Protein AF-A0A7S0WD95-F1 (afdb_monomer_lite)

Radius of gyration: 22.59 Å; chains: 1; bounding box: 47×61×64 Å

pLDDT: mean 83.38, std 10.51, range [44.59, 95.88]

Secondary structure (DSSP, 8-state):
-----------EEEPHHHHHHH-TT----HHHHHHHHT-SS----SEEE-TT-----HHHHHHHHHHHHHHHHHTSSTT----------S-SGGGTTT-S------GGGGGGTS-GGGS-----B---EEE-PPTTS--S-EESSSEEEE-SSS-EEEE---BTT--HHHHHT-SS--TTSHHHHHHHHHHHHHHHHHH-

Foldseek 3Di:
DDDPPPPPLPWDQAALVVLCVQQVLDDDDPVLVVQLVPPPPDSRSRDTDRPPDDDEPVVVVVVVVLVVVQVVQVVDDPPGGDDDDDDDDQEPVVCVVPDVDDDDPPAPCCVSHDPCVVPVDADKDWDKDKDFADFPLDDDWDDDPWIWADHPGTIIITDIDTHRPDDPVNVVVDDPDDCPDPVNVVRCVVRVVVVVSRRD

Sequence (200 aa):
DDDDDDDDDGATCLTTAETLALCPGLVFTEDVLEAEARADDVGCAGALYMPRGVVVDAPRYLSALWDACSIVASRGVAGTRAMFRTATIDDVEALYDEFDDVCLCCGAAVHALVNADDVPVQLQGGHVLVMKPDDGALTTGILGTTYVAPLGTSRAMVGPTKEYDATVEDARRAGVADRASTRGARAESALRDLALRAYA

Organism: NCBI:txid1486918

InterPro domains:
  IPR006076 FAD dependent oxidoreductase [PF01266] (32-177)
  IPR036188 FAD/NAD(P)-binding domain superfamily [G3DSA:3.50.50.60] (53-120)

Structure (mmCIF, N/CA/C/O backbone):
data_AF-A0A7S0WD95-F1
#
_entry.id   AF-A0A7S0WD95-F1
#
loop_
_atom_site.group_PDB
_atom_site.id
_atom_site.type_symbol
_atom_site.label_atom_id
_atom_site.label_alt_id
_atom_site.label_comp_id
_atom_site.label_asym_id
_atom_site.label_entity_id
_atom_site.label_seq_id
_atom_site.pdbx_PDB_ins_code
_atom_site.Cartn_x
_atom_site.Cartn_y
_atom_site.Cartn_z
_atom_site.occupancy
_atom_site.B_iso_or_equiv
_atom_site.auth_seq_id
_atom_site.auth_comp_id
_atom_site.auth_asym_id
_atom_site.auth_atom_id
_atom_site.pdbx_PDB_model_num
ATOM 1 N N . ASP A 1 1 ? -6.679 39.465 -20.557 1.00 44.59 1 ASP A N 1
ATOM 2 C CA . ASP A 1 1 ? -5.315 38.932 -20.633 1.00 44.59 1 ASP A CA 1
ATOM 3 C C . ASP A 1 1 ? -5.299 37.728 -19.738 1.00 44.59 1 ASP A C 1
ATOM 5 O O . ASP A 1 1 ? -5.611 37.861 -18.563 1.00 44.59 1 ASP A O 1
ATOM 9 N N . ASP A 1 2 ? -5.194 36.587 -20.400 1.00 46.12 2 ASP A N 1
ATOM 10 C CA . ASP A 1 2 ? -5.786 35.310 -20.030 1.00 46.12 2 ASP A CA 1
ATOM 11 C C . ASP A 1 2 ? -5.011 34.600 -18.913 1.00 46.12 2 ASP A C 1
ATOM 13 O O . ASP A 1 2 ? -3.800 34.404 -19.011 1.00 46.12 2 ASP A O 1
ATOM 17 N N . ASP A 1 3 ? -5.741 34.233 -17.857 1.00 49.88 3 ASP A N 1
ATOM 18 C CA . ASP A 1 3 ? -5.312 33.304 -16.810 1.00 49.88 3 ASP A CA 1
ATOM 19 C C . ASP A 1 3 ? -5.522 31.872 -17.336 1.00 49.88 3 ASP A C 1
ATOM 21 O O . ASP A 1 3 ? -6.521 31.223 -17.021 1.00 49.88 3 ASP A O 1
ATOM 25 N N . ASP A 1 4 ? -4.603 31.398 -18.178 1.00 49.88 4 ASP A N 1
ATOM 26 C CA . ASP A 1 4 ? -4.457 29.970 -18.482 1.00 49.88 4 ASP A CA 1
ATOM 27 C C . ASP A 1 4 ? -3.531 29.353 -17.418 1.00 49.88 4 ASP A C 1
ATOM 29 O O . ASP A 1 4 ? -2.349 29.088 -17.653 1.00 49.88 4 ASP A O 1
ATOM 33 N N . ASP A 1 5 ? -4.067 29.168 -16.208 1.00 49.97 5 ASP A N 1
ATOM 34 C CA . ASP A 1 5 ? -3.528 28.208 -15.239 1.00 49.97 5 ASP A CA 1
ATOM 35 C C . ASP A 1 5 ? -3.828 26.797 -15.778 1.00 49.97 5 ASP A C 1
ATOM 37 O O . ASP A 1 5 ? -4.760 26.115 -15.344 1.00 49.97 5 ASP A O 1
ATOM 41 N N . ASP A 1 6 ? -3.054 26.371 -16.778 1.00 51.94 6 ASP A N 1
ATOM 42 C CA . ASP A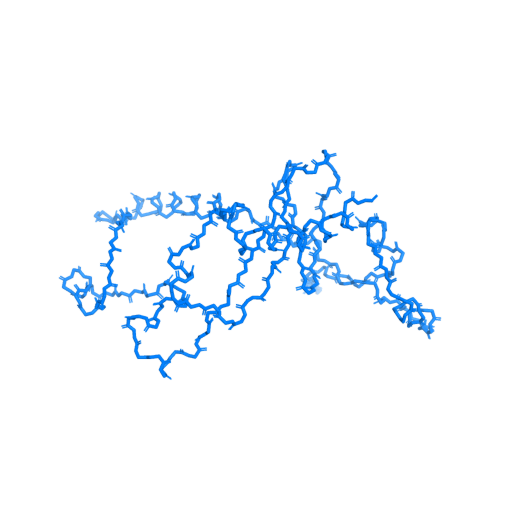 1 6 ? -2.937 24.963 -17.145 1.00 51.94 6 ASP A CA 1
ATOM 43 C C . ASP A 1 6 ? -2.264 24.246 -15.962 1.00 51.94 6 ASP A C 1
ATOM 45 O O . ASP A 1 6 ? -1.040 24.096 -15.899 1.00 51.94 6 ASP A O 1
ATOM 49 N N . ASP A 1 7 ? -3.081 23.821 -14.994 1.00 51.59 7 ASP A N 1
ATOM 50 C CA . ASP A 1 7 ? -2.769 22.782 -14.009 1.00 51.59 7 ASP A CA 1
ATOM 51 C C . ASP A 1 7 ? -2.538 21.453 -14.759 1.00 51.59 7 ASP A C 1
ATOM 53 O O . ASP A 1 7 ? -3.302 20.492 -14.663 1.00 51.59 7 ASP A O 1
ATOM 57 N N . ASP A 1 8 ? -1.485 21.402 -15.576 1.00 57.28 8 ASP A N 1
ATOM 58 C CA . ASP A 1 8 ? -0.980 20.164 -16.133 1.00 57.28 8 ASP A CA 1
ATOM 59 C C . ASP A 1 8 ? -0.390 19.388 -14.953 1.00 57.28 8 ASP A C 1
ATOM 61 O O . ASP A 1 8 ? 0.675 19.719 -14.417 1.00 57.28 8 ASP A O 1
ATOM 65 N N . ASP A 1 9 ? -1.101 18.347 -14.513 1.00 58.06 9 ASP A N 1
ATOM 66 C CA . ASP A 1 9 ? -0.672 17.406 -13.470 1.00 58.06 9 ASP A CA 1
ATOM 67 C C . ASP A 1 9 ? 0.715 16.779 -13.771 1.00 58.06 9 ASP A C 1
ATOM 69 O O . ASP A 1 9 ? 1.290 16.059 -12.943 1.00 58.06 9 ASP A O 1
ATOM 73 N N . GLY A 1 1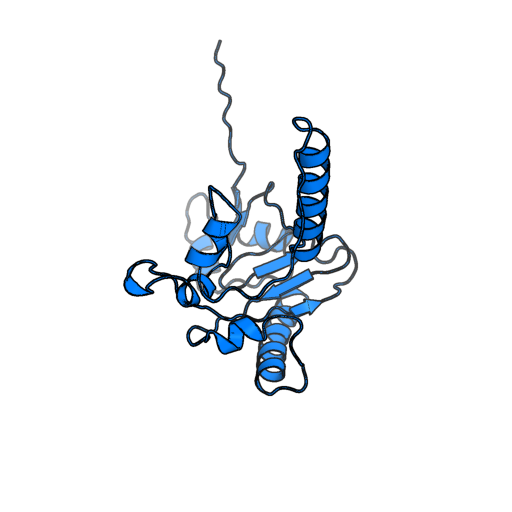0 ? 1.284 17.074 -14.947 1.00 72.38 10 GLY A N 1
ATOM 74 C CA . GLY A 1 10 ? 2.686 16.891 -15.300 1.00 72.38 10 GLY A CA 1
ATOM 75 C C . GLY A 1 10 ? 3.004 15.450 -15.653 1.00 72.38 10 GLY A C 1
ATOM 76 O O . GLY A 1 10 ? 4.175 15.078 -15.734 1.00 72.38 10 GLY A O 1
ATOM 77 N N . ALA A 1 11 ? 1.974 14.617 -15.816 1.00 86.75 11 ALA A N 1
ATOM 78 C CA . ALA A 1 11 ? 2.141 13.243 -16.233 1.00 86.75 11 ALA A CA 1
ATOM 79 C C . ALA A 1 11 ? 2.575 13.208 -17.701 1.00 86.75 11 ALA A C 1
ATOM 81 O O . ALA A 1 11 ? 1.952 13.819 -18.563 1.00 86.75 11 ALA A O 1
ATOM 82 N N . THR A 1 12 ? 3.652 12.490 -18.003 1.00 89.38 12 THR A N 1
ATOM 83 C CA . THR A 1 12 ? 4.214 12.447 -19.359 1.00 89.38 12 THR A CA 1
ATOM 84 C C . THR A 1 12 ? 4.383 11.009 -19.805 1.00 89.38 12 THR A C 1
ATOM 86 O O . THR A 1 12 ? 4.914 10.179 -19.066 1.00 89.38 12 THR A O 1
ATOM 89 N N . CYS A 1 13 ? 3.931 10.699 -21.017 1.00 90.31 13 CYS A N 1
ATOM 90 C CA . CYS A 1 13 ? 4.207 9.406 -21.623 1.00 90.31 13 CYS A CA 1
ATOM 91 C C . CYS A 1 13 ? 5.671 9.368 -22.076 1.00 90.31 13 CYS A C 1
ATOM 93 O O . CYS A 1 13 ? 6.114 10.238 -22.822 1.00 90.31 13 CYS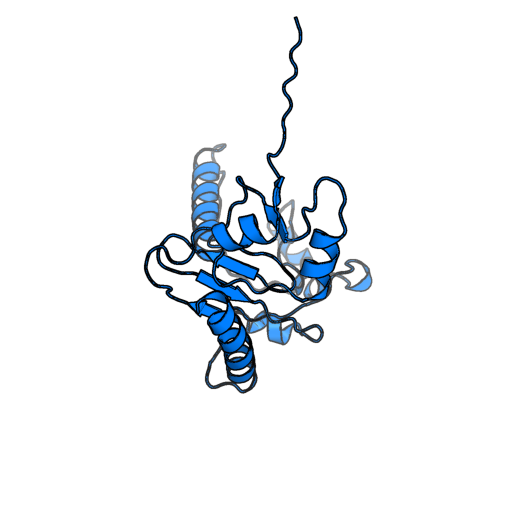 A O 1
ATOM 95 N N . LEU A 1 14 ? 6.405 8.354 -21.637 1.00 89.81 14 LEU A N 1
ATOM 96 C CA . LEU A 1 14 ? 7.804 8.139 -21.972 1.00 89.81 14 LEU A CA 1
ATOM 97 C C . LEU A 1 14 ? 7.940 7.066 -23.044 1.00 89.81 14 LEU A C 1
ATOM 99 O O . LEU A 1 14 ? 7.233 6.051 -23.033 1.00 89.81 14 LEU A O 1
ATOM 103 N N . THR A 1 15 ? 8.917 7.260 -23.918 1.00 91.00 15 THR A N 1
ATOM 104 C CA . THR A 1 15 ? 9.432 6.197 -24.782 1.00 91.00 15 THR A CA 1
ATOM 105 C C . THR A 1 15 ? 10.089 5.087 -23.952 1.00 91.00 15 THR A C 1
ATOM 107 O O . THR A 1 15 ? 10.430 5.272 -22.771 1.00 91.00 15 THR A O 1
ATOM 110 N N . THR A 1 16 ? 10.326 3.917 -24.548 1.00 89.88 16 THR A N 1
ATOM 111 C CA . THR A 1 16 ? 11.097 2.853 -23.880 1.00 89.88 16 THR A CA 1
ATOM 112 C C . THR A 1 16 ? 12.515 3.318 -23.527 1.00 89.88 16 THR A C 1
ATOM 114 O O . THR A 1 16 ? 13.003 3.022 -22.435 1.00 89.88 16 THR A O 1
ATOM 117 N N . ALA A 1 17 ? 13.150 4.124 -24.385 1.00 89.44 17 ALA A N 1
ATOM 118 C CA . ALA A 1 17 ? 14.488 4.672 -24.159 1.00 89.44 17 ALA A CA 1
ATOM 119 C C . ALA A 1 17 ? 14.545 5.640 -22.964 1.00 89.44 17 ALA A C 1
ATOM 121 O O . ALA A 1 17 ? 15.428 5.525 -22.113 1.00 89.44 17 ALA A O 1
ATOM 122 N N . GLU A 1 18 ? 13.591 6.566 -22.862 1.00 91.31 18 GLU A N 1
ATOM 123 C CA . GLU A 1 18 ? 13.498 7.495 -21.727 1.00 91.31 18 GLU A CA 1
ATOM 124 C C . GLU A 1 18 ? 13.178 6.762 -20.424 1.00 91.31 18 GLU A C 1
ATOM 126 O O . GLU A 1 18 ? 13.740 7.072 -19.372 1.00 91.31 18 GLU A O 1
ATOM 131 N N . THR A 1 19 ? 12.328 5.736 -20.496 1.00 89.44 19 THR A N 1
ATOM 132 C CA . THR A 1 19 ? 12.004 4.908 -19.333 1.00 89.44 19 THR A CA 1
ATOM 133 C C . THR A 1 19 ? 13.239 4.166 -18.814 1.00 89.44 19 THR A C 1
ATOM 135 O O . THR A 1 19 ? 13.474 4.150 -17.607 1.00 89.44 19 THR A O 1
ATOM 138 N N . LEU A 1 20 ? 14.068 3.606 -19.702 1.00 87.56 20 LEU A N 1
ATOM 139 C CA . LEU A 1 20 ? 15.334 2.963 -19.325 1.00 87.56 20 LEU A CA 1
ATOM 140 C C . LEU A 1 20 ? 16.352 3.956 -18.757 1.00 87.56 20 LEU A C 1
ATOM 142 O O . LEU A 1 20 ? 17.119 3.599 -17.868 1.00 87.56 20 LEU A O 1
ATOM 146 N N . ALA A 1 21 ? 16.358 5.205 -19.226 1.00 87.44 21 ALA A N 1
ATOM 147 C CA . ALA A 1 21 ? 17.226 6.235 -18.660 1.00 87.44 21 ALA A CA 1
ATOM 148 C C . ALA A 1 21 ? 16.863 6.559 -17.198 1.00 87.44 21 ALA A C 1
ATOM 150 O O . ALA A 1 21 ? 17.755 6.815 -16.390 1.00 87.44 21 ALA A O 1
ATOM 151 N N . LEU A 1 22 ? 15.571 6.520 -16.849 1.00 84.19 22 LEU A N 1
ATOM 152 C CA . LEU A 1 22 ? 15.096 6.712 -15.473 1.00 84.19 22 LEU A CA 1
ATOM 153 C C . LEU A 1 22 ? 15.226 5.449 -14.613 1.00 84.19 22 LEU A C 1
ATOM 155 O O . LEU A 1 22 ? 15.511 5.546 -13.419 1.00 84.19 22 LEU A O 1
ATOM 159 N N . CYS A 1 23 ? 15.008 4.280 -15.212 1.00 82.06 23 CYS A N 1
ATOM 160 C CA . CYS A 1 23 ? 14.955 2.987 -14.535 1.00 82.06 23 CYS A CA 1
ATOM 161 C C . CYS A 1 23 ? 15.756 1.931 -15.330 1.00 82.06 23 CYS A C 1
ATOM 163 O O . CYS A 1 23 ? 15.155 1.105 -16.022 1.00 82.06 23 CYS A O 1
ATOM 165 N N . PRO A 1 24 ? 17.101 1.914 -15.221 1.00 76.62 24 PRO A N 1
ATOM 166 C CA . PRO A 1 24 ? 17.965 1.096 -16.084 1.00 76.62 24 PRO A CA 1
ATOM 167 C C . PRO A 1 24 ? 17.761 -0.421 -15.991 1.00 76.62 24 PRO A C 1
ATOM 169 O O . PRO A 1 24 ? 18.070 -1.129 -16.944 1.00 76.62 24 PRO A O 1
ATOM 172 N N . GLY A 1 25 ? 17.234 -0.922 -14.868 1.00 73.94 25 GLY A N 1
ATOM 173 C CA . GLY A 1 25 ? 16.963 -2.351 -14.654 1.00 73.94 25 GLY A CA 1
ATOM 174 C C . GLY A 1 25 ? 15.662 -2.863 -15.289 1.00 73.94 25 GLY A C 1
ATOM 175 O O . GLY A 1 25 ? 15.328 -4.039 -15.153 1.00 73.94 25 GLY A O 1
ATOM 176 N N . LEU A 1 26 ? 14.877 -2.004 -15.953 1.00 80.12 26 LEU A N 1
ATOM 177 C CA . LEU A 1 26 ? 13.649 -2.437 -16.621 1.00 80.12 26 LEU A CA 1
ATOM 178 C C . LEU A 1 26 ? 13.943 -3.188 -17.923 1.00 80.12 26 LEU A C 1
ATOM 180 O O . LEU A 1 26 ? 14.887 -2.893 -18.647 1.00 80.12 26 LEU A O 1
ATOM 184 N N . VAL A 1 27 ? 13.085 -4.158 -18.239 1.00 83.38 27 VAL A N 1
ATOM 185 C CA . VAL A 1 27 ? 13.146 -4.919 -19.490 1.00 83.38 27 VAL A CA 1
ATOM 186 C C . VAL A 1 27 ? 11.781 -4.859 -20.156 1.00 83.38 27 VAL A C 1
ATOM 188 O O . VAL A 1 27 ? 10.778 -5.254 -19.560 1.00 83.38 27 VAL A O 1
ATOM 191 N N . PHE A 1 28 ? 11.761 -4.380 -21.396 1.00 85.75 28 PHE A N 1
ATOM 192 C CA . PHE A 1 28 ? 10.568 -4.351 -22.233 1.00 85.75 28 PHE A CA 1
ATOM 193 C C . PHE A 1 28 ? 10.430 -5.642 -23.033 1.00 85.75 28 PHE A C 1
ATOM 195 O O . PHE A 1 28 ? 11.420 -6.244 -23.451 1.00 85.75 28 PHE A O 1
ATOM 202 N N . THR A 1 29 ? 9.191 -6.073 -23.235 1.00 87.69 29 THR A N 1
ATOM 203 C CA . THR A 1 29 ? 8.871 -7.208 -24.097 1.00 87.69 29 THR A CA 1
ATOM 204 C C . THR A 1 29 ? 8.956 -6.804 -25.572 1.00 87.69 29 THR A C 1
ATOM 206 O O . THR A 1 29 ? 8.824 -5.627 -25.916 1.00 87.69 29 THR A O 1
ATOM 209 N N . GLU A 1 30 ? 9.203 -7.773 -26.459 1.00 88.31 30 GLU A N 1
ATOM 210 C CA . GLU A 1 30 ? 9.396 -7.512 -27.896 1.00 88.31 30 GLU A CA 1
ATOM 211 C C . GLU A 1 30 ? 8.186 -6.820 -28.537 1.00 88.31 30 GLU A C 1
ATOM 213 O O . GLU A 1 30 ? 8.355 -5.938 -29.371 1.00 88.31 30 GLU A O 1
ATOM 218 N N . ASP A 1 31 ? 6.969 -7.146 -28.103 1.00 85.81 31 ASP A N 1
ATOM 219 C CA . ASP A 1 31 ? 5.735 -6.527 -28.586 1.00 85.81 31 ASP A CA 1
ATOM 220 C C . ASP A 1 31 ? 5.640 -5.032 -28.245 1.00 85.81 31 ASP A C 1
ATOM 222 O O . ASP A 1 31 ? 5.160 -4.259 -29.074 1.00 85.81 31 ASP A O 1
ATOM 226 N N . VAL A 1 32 ? 6.146 -4.603 -27.082 1.00 86.12 32 VAL A N 1
ATOM 227 C CA . VAL A 1 32 ? 6.214 -3.177 -26.710 1.00 86.12 32 VAL A CA 1
ATOM 228 C C . VAL A 1 32 ? 7.211 -2.441 -27.604 1.00 86.12 32 VAL A C 1
ATOM 230 O O . VAL A 1 32 ? 6.902 -1.368 -28.121 1.00 86.12 32 VAL A O 1
ATOM 233 N N . LEU A 1 33 ? 8.380 -3.043 -27.840 1.00 87.56 33 LEU A N 1
ATOM 234 C CA . LEU A 1 33 ? 9.415 -2.476 -28.711 1.00 87.56 33 LEU A CA 1
ATOM 235 C C . LEU A 1 33 ? 8.934 -2.373 -30.168 1.00 87.56 33 LEU A C 1
ATOM 237 O O . LEU A 1 33 ? 9.149 -1.358 -30.830 1.00 87.56 33 LEU A O 1
ATOM 241 N N . GLU A 1 34 ? 8.245 -3.400 -30.670 1.00 86.25 34 GLU A N 1
ATOM 242 C CA . GLU A 1 34 ? 7.645 -3.391 -32.006 1.00 86.25 34 GLU A CA 1
ATOM 243 C C . GLU A 1 34 ? 6.507 -2.374 -32.133 1.00 86.25 34 GLU A C 1
ATOM 245 O O . GLU A 1 34 ? 6.360 -1.752 -33.186 1.00 86.25 34 GLU A O 1
ATOM 250 N N . ALA A 1 35 ? 5.679 -2.221 -31.095 1.00 82.81 35 ALA A N 1
ATOM 251 C CA . ALA A 1 35 ? 4.597 -1.243 -31.083 1.00 82.81 35 ALA A CA 1
ATOM 252 C C . ALA A 1 35 ? 5.141 0.189 -31.153 1.00 82.81 35 ALA A C 1
ATOM 254 O O . ALA A 1 35 ? 4.639 0.988 -31.942 1.00 82.81 35 ALA A O 1
ATOM 255 N N . GLU A 1 36 ? 6.197 0.489 -30.394 1.00 85.38 36 GLU A N 1
ATOM 256 C CA . GLU A 1 36 ? 6.859 1.795 -30.425 1.00 85.38 36 GLU A CA 1
ATOM 257 C C . GLU A 1 36 ? 7.483 2.088 -31.797 1.00 85.38 36 GLU A C 1
ATOM 259 O O . GLU A 1 36 ? 7.304 3.175 -32.338 1.00 85.38 36 GLU A O 1
ATOM 264 N N . A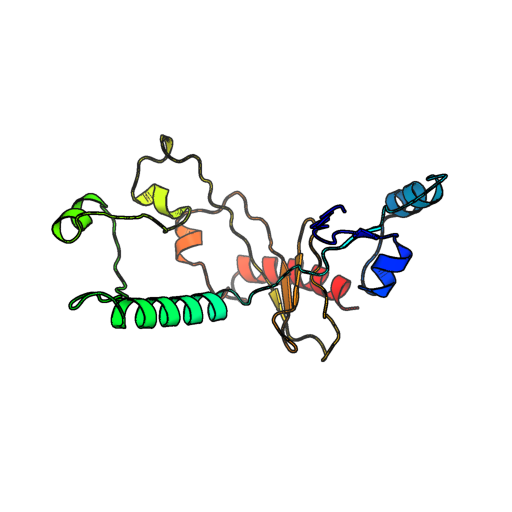LA A 1 37 ? 8.130 1.093 -32.414 1.00 82.44 37 ALA A N 1
ATOM 265 C CA . ALA A 1 37 ? 8.759 1.231 -33.729 1.00 82.44 37 ALA A CA 1
ATOM 266 C C . ALA A 1 37 ? 7.766 1.427 -34.895 1.00 82.44 37 ALA A C 1
ATOM 268 O O . ALA A 1 37 ? 8.169 1.875 -35.967 1.00 82.44 37 ALA A O 1
ATOM 269 N N . ARG A 1 38 ? 6.485 1.066 -34.716 1.00 78.00 38 ARG A N 1
ATOM 270 C CA . ARG A 1 38 ? 5.417 1.231 -35.724 1.00 78.00 38 ARG A CA 1
ATOM 271 C C . ARG A 1 38 ? 4.689 2.577 -35.632 1.00 78.00 38 ARG A C 1
ATOM 273 O O . ARG A 1 38 ? 3.886 2.871 -36.516 1.00 78.00 38 ARG A O 1
ATOM 280 N N . ALA A 1 39 ? 4.893 3.354 -34.569 1.00 66.25 39 ALA A N 1
ATOM 281 C CA . ALA A 1 39 ? 4.193 4.619 -34.369 1.00 66.25 39 ALA A CA 1
ATOM 282 C C . ALA A 1 39 ? 4.845 5.737 -35.206 1.00 66.25 39 ALA A C 1
ATOM 284 O O . ALA A 1 39 ? 5.881 6.274 -34.827 1.00 66.25 39 ALA A O 1
ATOM 285 N N . ASP A 1 40 ? 4.225 6.089 -36.339 1.00 60.81 40 ASP A N 1
ATOM 286 C CA . ASP A 1 40 ? 4.718 7.106 -37.293 1.00 60.81 40 ASP A CA 1
ATOM 287 C C . ASP A 1 40 ? 4.648 8.568 -36.794 1.00 60.81 40 ASP A C 1
ATOM 289 O O . ASP A 1 40 ? 5.059 9.472 -37.514 1.00 60.81 40 ASP A O 1
ATOM 293 N N . ASP A 1 41 ? 4.178 8.832 -35.574 1.00 52.47 41 ASP A N 1
ATOM 294 C CA . ASP A 1 41 ? 4.533 10.045 -34.825 1.00 52.47 41 ASP A CA 1
ATOM 295 C C . ASP A 1 41 ? 4.137 9.852 -33.348 1.00 52.47 41 ASP A C 1
ATOM 297 O O . ASP A 1 41 ? 2.989 9.530 -33.039 1.00 52.47 41 ASP A O 1
ATOM 301 N N . VAL A 1 42 ? 5.098 10.054 -32.440 1.00 59.97 42 VAL A N 1
ATOM 302 C CA . VAL A 1 42 ? 4.974 9.987 -30.964 1.00 59.97 42 VAL A CA 1
ATOM 303 C C . VAL A 1 42 ? 4.775 8.576 -30.366 1.00 59.97 42 VAL A C 1
ATOM 305 O O . VAL A 1 42 ? 3.803 8.282 -29.670 1.00 59.97 42 VAL A O 1
ATOM 308 N N . GLY A 1 43 ? 5.730 7.673 -30.606 1.00 59.62 43 GLY A N 1
ATOM 309 C CA . GLY A 1 43 ? 5.794 6.366 -29.941 1.00 59.62 43 GLY A CA 1
ATOM 310 C C . GLY A 1 43 ? 6.168 6.476 -28.460 1.00 59.62 43 GLY A C 1
ATOM 311 O O . GLY A 1 43 ? 7.340 6.389 -28.128 1.00 59.62 43 GLY A O 1
ATOM 312 N N . CYS A 1 44 ? 5.186 6.643 -27.572 1.00 68.69 44 CYS A N 1
ATOM 313 C CA . CYS A 1 44 ? 5.382 6.573 -26.118 1.00 68.69 44 CYS A CA 1
ATOM 314 C C . CYS A 1 44 ? 4.768 5.283 -25.555 1.00 68.69 44 CYS A C 1
ATOM 316 O O . CYS A 1 44 ? 3.733 5.316 -24.886 1.00 68.69 44 CYS A O 1
ATOM 318 N N . ALA A 1 45 ? 5.376 4.133 -25.865 1.00 77.88 45 ALA A N 1
ATOM 319 C CA . ALA A 1 45 ? 4.896 2.828 -25.396 1.00 77.88 45 ALA A CA 1
ATOM 320 C C . ALA A 1 45 ? 5.603 2.352 -24.110 1.00 77.88 45 ALA A C 1
ATOM 322 O O . ALA A 1 45 ? 5.273 1.287 -23.590 1.00 77.88 45 ALA A O 1
ATOM 323 N N . GLY A 1 46 ? 6.574 3.122 -23.603 1.00 83.00 46 GLY A N 1
ATOM 324 C CA . GLY A 1 46 ? 7.411 2.744 -22.467 1.00 83.00 46 GLY A CA 1
ATOM 325 C C . GLY A 1 46 ? 6.697 2.846 -21.120 1.00 83.00 46 GLY A C 1
ATOM 326 O O . GLY A 1 46 ? 6.552 1.847 -20.416 1.00 83.00 46 GLY A O 1
ATOM 327 N N . ALA A 1 47 ? 6.262 4.046 -20.732 1.00 88.94 47 ALA A N 1
ATOM 328 C CA . ALA A 1 47 ? 5.624 4.262 -19.433 1.00 88.94 47 ALA A CA 1
ATOM 329 C C . ALA A 1 47 ? 4.797 5.550 -19.378 1.00 88.94 47 ALA A C 1
ATOM 331 O O . ALA A 1 47 ? 4.987 6.463 -20.174 1.00 88.94 47 ALA A O 1
ATOM 332 N N . LEU A 1 48 ? 3.934 5.655 -18.367 1.00 91.31 48 LEU A N 1
ATOM 333 C CA . LEU A 1 48 ? 3.398 6.931 -17.902 1.00 91.31 48 LEU A CA 1
ATOM 334 C C . LEU A 1 48 ? 4.216 7.379 -16.688 1.00 91.31 48 LEU A C 1
ATOM 336 O O . LEU A 1 48 ? 4.231 6.695 -15.663 1.00 91.31 48 LEU A O 1
ATOM 340 N N . TYR A 1 49 ? 4.899 8.513 -16.795 1.00 91.25 49 TYR A N 1
ATOM 341 C CA . TYR A 1 49 ? 5.702 9.076 -15.717 1.00 91.25 49 TYR A CA 1
ATOM 342 C C . TYR A 1 49 ? 4.928 10.142 -14.954 1.00 91.25 49 TYR A C 1
ATOM 344 O O . TYR A 1 49 ? 4.337 11.030 -15.555 1.00 91.25 49 TYR A O 1
ATOM 352 N N . MET A 1 50 ? 4.959 10.063 -13.624 1.00 91.50 50 MET A N 1
ATOM 353 C CA . MET A 1 50 ? 4.299 11.008 -12.723 1.00 91.50 50 MET A CA 1
ATOM 354 C C . MET A 1 50 ? 5.355 11.708 -11.852 1.00 91.50 50 MET A C 1
ATOM 356 O O . MET A 1 50 ? 5.701 11.188 -10.787 1.00 91.50 50 MET A O 1
ATOM 360 N N . PRO A 1 51 ? 5.874 12.884 -12.256 1.00 88.12 51 PRO A N 1
ATOM 361 C CA . PRO A 1 51 ? 6.991 13.546 -11.571 1.00 88.12 51 PRO A CA 1
ATOM 362 C C . PRO A 1 51 ? 6.660 13.988 -10.142 1.00 88.12 51 PRO A C 1
ATOM 364 O O . PRO A 1 51 ? 7.557 14.149 -9.317 1.00 88.12 51 PRO A O 1
ATOM 367 N N . ARG A 1 52 ? 5.373 14.186 -9.835 1.00 88.06 52 ARG A N 1
ATOM 368 C CA . ARG A 1 52 ? 4.884 14.588 -8.507 1.00 88.06 52 ARG A CA 1
ATOM 369 C C . ARG A 1 52 ? 4.316 13.421 -7.695 1.00 88.06 52 ARG A C 1
ATOM 371 O O . ARG A 1 52 ? 3.719 13.646 -6.644 1.00 88.06 52 ARG A O 1
ATOM 378 N N . GLY A 1 53 ? 4.497 12.185 -8.164 1.00 86.44 53 GLY A N 1
ATOM 379 C CA . GLY A 1 53 ? 4.111 10.990 -7.423 1.00 86.44 53 GLY A CA 1
ATOM 380 C C . GLY A 1 53 ? 4.874 10.887 -6.101 1.00 86.44 53 GLY A C 1
ATOM 381 O O . GLY A 1 53 ? 6.088 11.079 -6.053 1.00 86.44 53 GLY A O 1
ATOM 382 N N . VAL A 1 54 ? 4.164 10.574 -5.015 1.00 87.50 54 VAL A N 1
ATOM 383 C CA . VAL A 1 54 ? 4.756 10.449 -3.677 1.00 87.50 54 VAL A CA 1
ATOM 384 C C . VAL A 1 54 ? 4.627 9.017 -3.185 1.00 87.50 54 VAL A C 1
ATOM 386 O O . VAL A 1 54 ? 3.537 8.449 -3.150 1.00 87.50 54 VAL A O 1
ATOM 389 N N . VAL A 1 55 ? 5.747 8.454 -2.736 1.00 88.31 55 VAL A N 1
ATOM 390 C CA . VAL A 1 55 ? 5.776 7.194 -1.992 1.00 88.31 55 VAL A CA 1
ATOM 391 C C . VAL A 1 55 ? 5.910 7.507 -0.508 1.00 88.31 55 VAL A C 1
ATOM 393 O O . VAL A 1 55 ? 6.823 8.219 -0.090 1.00 88.31 55 VAL A O 1
ATOM 396 N N . VAL A 1 56 ? 5.011 6.950 0.301 1.00 88.62 56 VAL A N 1
ATOM 397 C CA . VAL A 1 56 ? 5.038 7.098 1.760 1.00 88.62 56 VAL A CA 1
ATOM 398 C C . VAL A 1 56 ? 5.440 5.791 2.437 1.00 88.62 56 VAL A C 1
ATOM 400 O O . VAL A 1 56 ? 4.950 4.713 2.106 1.00 88.62 56 VAL A O 1
ATOM 403 N N . ASP A 1 57 ? 6.314 5.884 3.441 1.00 88.44 57 ASP A N 1
ATOM 404 C CA . ASP A 1 57 ? 6.530 4.792 4.394 1.00 88.44 57 ASP A CA 1
ATOM 405 C C . ASP A 1 57 ? 5.312 4.729 5.323 1.00 88.44 57 ASP A C 1
ATOM 407 O O . ASP A 1 57 ? 5.216 5.504 6.275 1.00 88.44 57 ASP A O 1
ATOM 411 N N . ALA A 1 58 ? 4.360 3.847 5.005 1.00 89.50 58 ALA A N 1
ATOM 412 C CA . ALA A 1 58 ? 3.054 3.806 5.658 1.00 89.50 58 ALA A CA 1
ATOM 413 C C . ALA A 1 58 ? 3.129 3.699 7.198 1.00 89.50 58 ALA A C 1
ATOM 415 O O . ALA A 1 58 ? 2.493 4.523 7.853 1.00 89.50 58 ALA A O 1
ATOM 416 N N . PRO A 1 59 ? 3.924 2.797 7.816 1.00 87.81 59 PRO A N 1
ATOM 417 C CA . PRO A 1 59 ? 4.087 2.780 9.272 1.00 87.81 59 PRO A CA 1
ATOM 418 C C . PRO A 1 59 ? 4.548 4.117 9.863 1.00 87.81 59 PRO A C 1
ATOM 420 O O . PRO A 1 59 ? 3.979 4.594 10.846 1.00 87.81 59 PRO A O 1
ATOM 423 N N . ARG A 1 60 ? 5.565 4.751 9.261 1.00 89.62 60 ARG A N 1
ATOM 424 C CA . ARG A 1 60 ? 6.080 6.042 9.750 1.00 89.62 60 ARG A CA 1
ATOM 425 C C . ARG A 1 60 ? 5.072 7.166 9.538 1.00 89.62 60 ARG A C 1
ATOM 427 O O . ARG A 1 60 ? 4.915 8.011 10.413 1.00 89.62 60 ARG A O 1
ATOM 434 N N . TYR A 1 61 ? 4.398 7.160 8.393 1.00 93.25 61 TYR A N 1
ATOM 435 C CA . TYR A 1 61 ? 3.382 8.141 8.041 1.00 93.25 61 TYR A CA 1
ATOM 436 C C . TYR A 1 61 ? 2.185 8.071 8.990 1.00 93.25 61 TYR A C 1
ATOM 438 O O . TYR A 1 61 ? 1.804 9.091 9.552 1.00 93.25 61 TYR A O 1
ATOM 446 N N . LEU A 1 62 ? 1.643 6.876 9.241 1.00 93.88 62 LEU A N 1
ATOM 447 C CA . LEU A 1 62 ? 0.510 6.681 10.148 1.00 93.88 62 LEU A CA 1
ATOM 448 C C . LEU A 1 62 ? 0.857 7.061 11.593 1.00 93.88 62 LEU A C 1
ATOM 450 O O . LEU A 1 62 ? 0.041 7.686 12.266 1.00 93.88 62 LEU A O 1
ATOM 454 N N . SER A 1 63 ? 2.078 6.758 12.050 1.00 93.62 63 SER A N 1
ATOM 455 C CA . SER A 1 63 ? 2.558 7.213 13.361 1.00 93.62 63 SER A CA 1
ATOM 456 C C . SER A 1 63 ? 2.595 8.741 13.448 1.00 93.62 63 SER A C 1
ATOM 458 O O . SER A 1 63 ? 2.075 9.313 14.401 1.00 93.62 63 SER A O 1
ATOM 460 N N . ALA A 1 64 ? 3.167 9.413 12.445 1.00 95.19 64 ALA A N 1
ATOM 461 C CA . ALA A 1 64 ? 3.238 10.873 12.420 1.00 95.19 64 ALA A CA 1
ATOM 462 C C . ALA A 1 64 ? 1.849 11.522 12.293 1.00 95.19 64 ALA A C 1
ATOM 464 O O . ALA A 1 64 ? 1.591 12.568 12.888 1.00 95.19 64 ALA A O 1
ATOM 465 N N . LEU A 1 65 ? 0.943 10.896 11.538 1.00 95.38 65 LEU A N 1
ATOM 466 C CA . LEU A 1 65 ? -0.433 11.352 11.390 1.00 95.38 65 LEU A CA 1
ATOM 467 C C . LEU A 1 65 ? -1.184 11.270 12.723 1.00 95.38 65 LEU A C 1
ATOM 469 O O . LEU A 1 65 ? -1.870 12.219 13.092 1.00 95.38 65 LEU A O 1
ATOM 473 N N . TRP A 1 66 ? -1.001 10.186 13.480 1.00 95.00 66 TRP A N 1
ATOM 474 C CA . TRP A 1 66 ? -1.572 10.056 14.819 1.00 95.00 66 TRP A CA 1
ATOM 475 C C . TRP A 1 66 ? -1.064 11.139 15.785 1.00 95.00 66 TRP A C 1
ATOM 477 O O . TRP A 1 66 ? -1.856 11.756 16.510 1.00 95.00 66 TRP A O 1
ATOM 487 N N . ASP A 1 67 ? 0.240 11.420 15.764 1.00 94.81 67 ASP A N 1
ATOM 488 C CA . ASP A 1 67 ? 0.830 12.495 16.568 1.00 94.81 67 ASP A CA 1
ATOM 489 C C . ASP A 1 67 ? 0.233 13.858 16.187 1.00 94.81 67 ASP A C 1
ATOM 491 O O . ASP A 1 67 ? -0.147 14.649 17.056 1.00 94.81 67 ASP A O 1
ATOM 495 N N . ALA A 1 68 ? 0.073 14.118 14.886 1.00 95.06 68 ALA A N 1
ATOM 496 C CA . ALA A 1 68 ? -0.560 15.333 14.387 1.00 95.06 68 ALA A CA 1
ATOM 497 C C . ALA A 1 68 ? -2.021 15.451 14.852 1.00 95.06 68 ALA A C 1
ATOM 499 O O . ALA A 1 68 ? -2.409 16.509 15.352 1.00 95.06 68 ALA A O 1
ATOM 500 N N . CYS A 1 69 ? -2.814 14.377 14.770 1.00 93.62 69 CYS A N 1
ATOM 501 C CA . CYS A 1 69 ? -4.185 14.341 15.289 1.00 93.62 69 CYS A CA 1
ATOM 502 C C . CYS A 1 69 ? -4.234 14.670 16.786 1.00 93.62 69 CYS A C 1
ATOM 504 O O . CYS A 1 69 ? -5.066 15.468 17.223 1.00 93.62 69 CYS A O 1
ATOM 506 N N . SER A 1 70 ? -3.308 14.110 17.565 1.00 93.38 70 SER A N 1
ATOM 507 C CA . SER A 1 70 ? -3.204 14.366 19.004 1.00 93.38 70 SER A CA 1
ATOM 508 C C . SER A 1 70 ? -2.890 15.835 19.308 1.00 93.38 70 SER A C 1
ATOM 510 O O . SER A 1 70 ? -3.521 16.443 20.177 1.00 93.38 70 SER A O 1
ATOM 512 N N . ILE A 1 71 ? -1.974 16.442 18.548 1.00 92.75 71 ILE A N 1
ATOM 513 C CA . ILE A 1 71 ? -1.637 17.867 18.664 1.00 92.75 71 ILE A CA 1
ATOM 514 C C . ILE A 1 71 ? -2.832 18.745 18.285 1.00 92.75 71 ILE A C 1
ATOM 516 O O . ILE A 1 71 ? -3.150 19.686 19.015 1.00 92.75 71 ILE A O 1
ATOM 520 N N . VAL A 1 72 ? -3.501 18.456 17.169 1.00 94.38 72 VAL A N 1
ATOM 521 C CA . VAL A 1 72 ? -4.668 19.223 16.712 1.00 94.38 72 VAL A CA 1
ATOM 522 C C . VAL A 1 72 ? -5.785 19.174 17.753 1.00 94.38 72 VAL A C 1
ATOM 524 O O . VAL A 1 72 ? -6.290 20.225 18.139 1.00 94.38 72 VAL A O 1
ATOM 527 N N . ALA A 1 73 ? -6.102 17.991 18.285 1.00 93.56 73 ALA A N 1
ATOM 528 C CA . ALA A 1 73 ? -7.104 17.835 19.337 1.00 93.56 73 ALA A CA 1
ATOM 529 C C . ALA A 1 73 ? -6.752 18.649 20.593 1.00 93.56 73 ALA A C 1
ATOM 531 O O . ALA A 1 73 ? -7.612 19.337 21.137 1.00 93.56 73 ALA A O 1
ATOM 532 N N . SER A 1 74 ? -5.477 18.647 21.005 1.00 90.31 74 SER A N 1
ATOM 533 C CA . SER A 1 74 ? -5.006 19.402 22.180 1.00 90.31 74 SER A CA 1
ATOM 534 C C . SER A 1 74 ? -5.136 20.925 22.043 1.00 90.31 74 SER A C 1
ATOM 536 O O . SER A 1 74 ? -5.172 21.637 23.044 1.00 90.31 74 SER A O 1
ATOM 538 N N . ARG A 1 75 ? -5.196 21.427 20.803 1.00 91.88 75 ARG A N 1
ATOM 539 C CA . ARG A 1 75 ? -5.369 22.849 20.469 1.00 91.88 75 ARG A CA 1
ATOM 540 C C . ARG A 1 75 ? -6.827 23.218 20.179 1.00 91.88 75 ARG A C 1
ATOM 542 O O . ARG A 1 75 ? -7.096 24.375 19.864 1.00 91.88 75 ARG A O 1
ATOM 549 N N . GLY A 1 76 ? -7.738 22.246 20.231 1.00 89.62 76 GLY A N 1
ATOM 550 C CA . GLY A 1 76 ? -9.160 22.447 19.989 1.00 89.62 76 GLY A CA 1
ATOM 551 C C . GLY A 1 76 ? -9.880 23.131 21.152 1.00 89.62 76 GLY A C 1
ATOM 552 O O . GLY A 1 76 ? -9.274 23.706 22.058 1.00 89.62 76 GLY A O 1
ATOM 553 N N . VAL A 1 77 ? -11.212 23.055 21.129 1.00 89.69 77 VAL A N 1
ATOM 554 C CA . VAL A 1 77 ? -12.062 23.555 22.219 1.00 89.69 77 VAL A CA 1
ATOM 555 C C . VAL A 1 77 ? -11.701 22.837 23.524 1.00 89.69 77 VAL A C 1
ATOM 557 O O . VAL A 1 77 ? -11.377 21.647 23.514 1.00 89.69 77 VAL A O 1
ATOM 560 N N . ALA A 1 78 ? -11.767 23.550 24.652 1.00 86.38 78 ALA A N 1
ATOM 561 C CA . ALA A 1 78 ? -11.479 22.990 25.970 1.00 86.38 78 ALA A CA 1
ATOM 562 C C . ALA A 1 78 ? -12.242 21.671 26.203 1.00 86.38 78 ALA A C 1
ATOM 564 O O . ALA A 1 78 ? -13.460 21.620 26.054 1.00 86.38 78 ALA A O 1
ATOM 565 N N . GLY A 1 79 ? -11.512 20.612 26.564 1.00 82.06 79 GLY A N 1
ATOM 566 C CA . GLY A 1 79 ? -12.056 19.259 26.742 1.00 82.06 79 GLY A CA 1
ATOM 567 C C . GLY A 1 79 ? -11.884 18.325 25.536 1.00 82.06 79 GLY A C 1
ATOM 568 O O . GLY A 1 79 ? -12.075 17.120 25.686 1.00 82.06 79 GLY A O 1
ATOM 569 N N . THR A 1 80 ? -11.456 18.833 24.376 1.00 90.88 80 THR A N 1
ATOM 570 C CA . THR A 1 80 ? -11.155 18.002 23.199 1.00 90.88 80 THR A CA 1
ATOM 571 C C . THR A 1 80 ? -9.875 17.200 23.425 1.00 90.88 80 THR A C 1
ATOM 573 O O . THR A 1 80 ? -8.834 17.751 23.782 1.00 90.88 80 THR A O 1
ATOM 576 N N . ARG A 1 81 ? -9.936 15.884 23.205 1.00 89.19 81 ARG A N 1
ATOM 577 C CA . ARG A 1 81 ? -8.782 14.984 23.315 1.00 89.19 81 ARG A CA 1
ATOM 578 C C . ARG A 1 81 ? -8.847 13.895 22.253 1.00 89.19 81 ARG A C 1
ATOM 580 O O . ARG A 1 81 ? -9.908 13.323 22.030 1.00 89.19 81 ARG A O 1
ATOM 587 N N . ALA A 1 82 ? -7.705 13.577 21.655 1.00 92.44 82 ALA A N 1
ATOM 588 C CA . ALA A 1 82 ? -7.531 12.335 20.915 1.00 92.44 82 ALA A CA 1
ATOM 589 C C . ALA A 1 82 ? -6.925 11.297 21.862 1.00 92.44 82 ALA A C 1
ATOM 591 O O . ALA A 1 82 ? -5.996 11.600 22.613 1.00 92.44 82 ALA A O 1
ATOM 592 N N . MET A 1 83 ? -7.460 10.081 21.848 1.00 90.38 83 MET A N 1
ATOM 593 C CA . MET A 1 83 ? -6.986 8.989 22.689 1.00 90.38 83 MET A CA 1
ATOM 594 C C . MET A 1 83 ? -6.878 7.725 21.850 1.00 90.38 83 MET A C 1
ATOM 596 O O . MET A 1 83 ? -7.811 7.371 21.136 1.00 90.38 83 MET A O 1
ATOM 600 N N . PHE A 1 84 ? -5.747 7.035 21.973 1.00 90.88 84 PHE A N 1
ATOM 601 C CA . PHE A 1 84 ? -5.564 5.721 21.379 1.00 90.88 84 PHE A CA 1
ATOM 602 C C . PHE A 1 84 ? -5.953 4.658 22.405 1.00 90.88 84 PHE A C 1
ATOM 604 O O . PHE A 1 84 ? -5.389 4.621 23.501 1.00 90.88 84 PHE A O 1
ATOM 611 N N . ARG A 1 85 ? -6.909 3.794 22.061 1.00 89.88 85 ARG A N 1
ATOM 612 C CA . ARG A 1 85 ? -7.283 2.623 22.862 1.00 89.88 85 ARG A CA 1
ATOM 613 C C . ARG A 1 85 ? -7.203 1.385 21.985 1.00 89.88 85 ARG A C 1
ATOM 615 O O . ARG A 1 85 ? -7.877 1.306 20.965 1.00 89.88 85 ARG A O 1
ATOM 622 N N . THR A 1 86 ? -6.422 0.404 22.419 1.00 90.25 86 THR A N 1
ATOM 623 C CA . THR A 1 86 ? -6.483 -0.941 21.845 1.00 90.25 86 THR A CA 1
ATOM 624 C C . THR A 1 86 ? -7.643 -1.683 22.498 1.00 90.25 86 THR A C 1
ATOM 626 O O . THR A 1 86 ? -7.630 -1.902 23.708 1.00 90.25 86 THR A O 1
ATOM 629 N N . ALA A 1 87 ? -8.640 -2.062 21.706 1.00 86.75 87 ALA A N 1
ATOM 630 C CA . ALA A 1 87 ? -9.780 -2.861 22.139 1.00 86.75 87 ALA A CA 1
ATOM 631 C C . ALA A 1 87 ? -10.148 -3.866 21.041 1.00 86.75 87 ALA A C 1
ATOM 633 O O . ALA A 1 87 ? -9.905 -3.616 19.862 1.00 86.75 87 ALA A O 1
ATOM 634 N N . THR A 1 88 ? -10.712 -5.007 21.434 1.00 85.81 88 THR A N 1
ATOM 635 C CA . THR A 1 88 ? -11.398 -5.914 20.504 1.00 85.81 88 THR A CA 1
ATOM 636 C C . THR A 1 88 ? -12.877 -5.584 20.573 1.00 85.81 88 THR A C 1
ATOM 638 O O . THR A 1 88 ? -13.433 -5.537 21.668 1.00 85.81 88 THR A O 1
ATOM 641 N N . ILE A 1 89 ? -13.466 -5.293 19.419 1.00 87.00 89 ILE A N 1
ATOM 642 C CA . ILE A 1 89 ? -14.880 -4.968 19.275 1.00 87.00 89 ILE A CA 1
ATOM 643 C C . ILE A 1 89 ? -15.493 -6.095 18.459 1.00 87.00 89 ILE A C 1
ATOM 645 O O . ILE A 1 89 ? -15.007 -6.374 17.365 1.00 87.00 89 ILE A O 1
ATOM 649 N N . ASP A 1 90 ? -16.525 -6.724 19.008 1.00 86.69 90 ASP A N 1
ATOM 650 C CA . ASP A 1 90 ? -17.303 -7.772 18.339 1.00 86.69 90 ASP A CA 1
ATOM 651 C C . ASP A 1 90 ? -18.752 -7.317 18.073 1.00 86.69 90 ASP A C 1
ATOM 653 O O . ASP A 1 90 ? -19.495 -7.991 17.368 1.00 86.69 90 ASP A O 1
ATOM 657 N N . ASP A 1 91 ? -19.146 -6.167 18.633 1.00 88.25 91 ASP A N 1
ATOM 658 C CA . ASP A 1 91 ? -20.458 -5.543 18.477 1.00 88.25 91 ASP A CA 1
ATOM 659 C C . ASP A 1 91 ? -20.295 -4.018 18.445 1.00 88.25 91 ASP A C 1
ATOM 661 O O . ASP A 1 91 ? -19.704 -3.425 19.353 1.00 88.25 91 ASP A O 1
ATOM 665 N N . VAL A 1 92 ? -20.785 -3.390 17.377 1.00 89.75 92 VAL A N 1
ATOM 666 C CA . VAL A 1 92 ? -20.703 -1.937 17.178 1.00 89.75 92 VAL A CA 1
ATOM 667 C C . VAL A 1 92 ? -21.691 -1.204 18.079 1.00 89.75 92 VAL A C 1
ATOM 669 O O . VAL A 1 92 ? -21.378 -0.104 18.527 1.00 89.75 92 VAL A O 1
ATOM 672 N N . GLU A 1 93 ? -22.835 -1.812 18.406 1.00 90.94 93 GLU A N 1
ATOM 673 C CA . GLU A 1 93 ? -23.874 -1.173 19.224 1.00 90.94 93 GLU A CA 1
ATOM 674 C C . GLU A 1 93 ? -23.344 -0.811 20.619 1.00 90.94 93 GLU A C 1
ATOM 676 O O . GLU A 1 93 ? -23.646 0.256 21.148 1.00 90.94 93 GLU A O 1
ATOM 681 N N . ALA A 1 94 ? -22.442 -1.629 21.169 1.00 91.25 94 ALA A N 1
ATOM 682 C CA . ALA A 1 94 ? -21.787 -1.369 22.451 1.00 91.25 94 ALA A CA 1
ATOM 683 C C . ALA A 1 94 ? -20.908 -0.100 22.465 1.00 91.25 94 ALA A C 1
ATOM 685 O O . ALA A 1 94 ? -20.585 0.414 23.535 1.00 91.25 94 ALA A O 1
ATOM 686 N N . LEU A 1 95 ? -20.486 0.418 21.305 1.00 92.06 95 LEU A N 1
ATOM 687 C CA . LEU A 1 95 ? -19.716 1.666 21.233 1.00 92.06 95 LEU A CA 1
ATOM 688 C C . LEU A 1 95 ? -20.600 2.900 21.436 1.00 92.06 95 LEU A C 1
ATOM 690 O O . LEU A 1 95 ? -20.110 3.916 21.934 1.00 92.06 95 LEU A O 1
ATOM 694 N N . TYR A 1 96 ? -21.889 2.808 21.108 1.00 94.06 96 TYR A N 1
ATOM 695 C CA . TYR A 1 96 ? -22.830 3.917 21.267 1.00 94.06 96 TYR A CA 1
ATOM 696 C C . TYR A 1 96 ? -23.222 4.182 22.729 1.00 94.06 96 TYR A C 1
ATOM 698 O O . TYR A 1 96 ? -23.804 5.220 23.034 1.00 94.06 96 TYR A O 1
ATOM 706 N N . ASP A 1 97 ? -22.826 3.304 23.657 1.00 93.12 97 ASP A N 1
ATOM 707 C CA . ASP A 1 97 ? -22.893 3.581 25.096 1.00 93.12 97 ASP A CA 1
ATOM 708 C C . ASP A 1 97 ? -21.903 4.689 25.526 1.00 93.12 97 ASP A C 1
ATOM 710 O O . ASP A 1 97 ? -22.123 5.357 26.539 1.00 93.12 97 ASP A O 1
ATOM 714 N N . GLU A 1 98 ? -20.795 4.879 24.790 1.00 91.81 98 GLU A N 1
ATOM 715 C CA . GLU A 1 98 ? -19.747 5.878 25.085 1.00 91.81 98 GLU A CA 1
ATOM 716 C C . GLU A 1 98 ? -19.729 7.043 24.077 1.00 91.81 98 GLU A C 1
ATOM 718 O O . GLU A 1 98 ? -19.342 8.156 24.444 1.00 91.81 98 GLU A O 1
ATOM 723 N N . PHE A 1 99 ? -20.130 6.810 22.823 1.00 93.69 99 PHE A N 1
ATOM 724 C CA . PHE A 1 99 ? -19.975 7.765 21.723 1.00 93.69 99 PHE A CA 1
ATOM 725 C C . PHE A 1 99 ? -21.299 8.046 21.007 1.00 93.69 99 PHE A C 1
ATOM 727 O O . PHE A 1 99 ? -22.039 7.123 20.692 1.00 93.69 99 PHE A O 1
ATOM 734 N N . ASP A 1 100 ? -21.561 9.311 20.670 1.00 95.88 100 ASP A N 1
ATOM 735 C CA . ASP A 1 100 ? -22.738 9.685 19.868 1.00 95.88 100 ASP A CA 1
ATOM 736 C C . ASP A 1 100 ? -22.593 9.262 18.393 1.00 95.88 100 ASP A C 1
ATOM 738 O O . ASP A 1 100 ? -23.568 8.890 17.742 1.00 95.88 100 ASP A O 1
ATOM 742 N N . ASP A 1 101 ? -21.359 9.281 17.879 1.00 95.25 101 ASP A N 1
ATOM 743 C CA . ASP A 1 101 ? -21.016 8.949 16.498 1.00 95.25 101 ASP A CA 1
ATOM 744 C C . ASP A 1 101 ? -19.840 7.965 16.455 1.00 95.25 101 ASP A C 1
ATOM 746 O O . ASP A 1 101 ? -18.812 8.158 17.113 1.00 95.25 101 ASP A O 1
ATOM 750 N N . VAL A 1 102 ? -19.961 6.930 15.620 1.00 93.00 102 VAL A N 1
ATOM 751 C CA . VAL A 1 102 ? -18.939 5.893 15.431 1.00 93.00 102 VAL A CA 1
ATOM 752 C C . VAL A 1 102 ? -18.599 5.776 13.947 1.00 93.00 102 VAL A C 1
ATOM 754 O O . VAL A 1 102 ? -19.475 5.603 13.105 1.00 93.00 102 VAL A O 1
ATOM 757 N N . CYS A 1 103 ? -17.306 5.843 13.622 1.00 92.00 103 CYS A N 1
ATOM 758 C CA . CYS A 1 103 ? -16.798 5.647 12.264 1.00 92.00 103 CYS A CA 1
ATOM 759 C C . CYS A 1 103 ? -15.960 4.364 12.190 1.00 92.00 103 CYS A C 1
ATOM 761 O O . CYS A 1 103 ? -14.949 4.228 12.885 1.00 92.00 103 CYS A O 1
ATOM 763 N N . LEU A 1 104 ? -16.374 3.418 11.343 1.00 90.25 104 LEU A N 1
ATOM 764 C CA . LEU A 1 104 ? -15.700 2.131 11.175 1.00 90.25 104 LEU A CA 1
ATOM 765 C C . LEU A 1 104 ? -14.612 2.219 10.094 1.00 90.25 104 LEU A C 1
ATOM 767 O O . LEU A 1 104 ? -14.897 2.202 8.900 1.00 90.25 104 LEU A O 1
ATOM 771 N N . CYS A 1 105 ? -13.348 2.253 10.522 1.00 91.25 105 CYS A N 1
ATOM 772 C CA . CYS A 1 105 ? -12.168 2.316 9.645 1.00 91.25 105 CYS A CA 1
ATOM 773 C C . CYS A 1 105 ? -11.308 1.035 9.696 1.00 91.25 105 CYS A C 1
ATOM 775 O O . CYS A 1 105 ? -10.087 1.093 9.559 1.00 91.25 105 CYS A O 1
ATOM 777 N N . CYS A 1 106 ? -11.913 -0.134 9.927 1.00 84.56 106 CYS A N 1
ATOM 778 C CA . CYS A 1 106 ? -11.206 -1.409 10.136 1.00 84.56 106 CYS A CA 1
ATOM 779 C C . CYS A 1 106 ? -10.897 -2.199 8.844 1.00 84.56 106 CYS A C 1
ATOM 781 O O . CYS A 1 106 ? -10.492 -3.362 8.899 1.00 84.56 106 CYS A O 1
ATOM 783 N N . GLY A 1 107 ? -11.062 -1.580 7.670 1.00 86.25 107 GLY A N 1
ATOM 784 C CA . GLY A 1 107 ? -10.838 -2.232 6.378 1.00 86.25 107 GLY A CA 1
ATOM 785 C C . GLY A 1 107 ? -11.760 -3.438 6.174 1.00 86.25 107 GLY A C 1
ATOM 786 O O . GLY A 1 107 ? -12.895 -3.452 6.636 1.00 86.25 107 GLY A O 1
ATOM 787 N N . ALA A 1 108 ? -11.270 -4.486 5.511 1.00 80.06 108 ALA A N 1
ATOM 788 C CA . ALA A 1 108 ? -12.068 -5.682 5.225 1.00 80.06 108 ALA A CA 1
ATOM 789 C C . ALA A 1 108 ? -12.467 -6.501 6.475 1.00 80.06 108 ALA A C 1
ATOM 791 O O . ALA A 1 108 ? -13.298 -7.400 6.371 1.00 80.06 108 ALA A O 1
ATOM 792 N N . ALA A 1 109 ? -11.932 -6.177 7.662 1.00 77.81 109 ALA A N 1
ATOM 793 C CA . ALA A 1 109 ? -12.407 -6.742 8.926 1.00 77.81 109 ALA A CA 1
ATOM 794 C C . ALA A 1 109 ? -13.802 -6.223 9.329 1.00 77.81 109 ALA A C 1
ATOM 796 O O . ALA A 1 109 ? -14.402 -6.773 10.248 1.00 77.81 109 ALA A O 1
ATOM 797 N N . VAL A 1 110 ? -14.340 -5.214 8.632 1.00 85.56 110 VAL A N 1
ATOM 798 C CA . VAL A 1 110 ? -15.696 -4.686 8.856 1.00 85.56 110 VAL A CA 1
ATOM 799 C C . VAL A 1 110 ? -16.776 -5.767 8.761 1.00 85.56 110 VAL A C 1
ATOM 801 O O . VAL A 1 110 ? -17.753 -5.709 9.493 1.00 85.56 110 VAL A O 1
ATOM 804 N N . HIS A 1 111 ? -16.549 -6.820 7.971 1.00 79.75 111 HIS A N 1
ATOM 805 C CA . HIS A 1 111 ? -17.426 -7.995 7.864 1.00 79.75 111 HIS A CA 1
ATOM 806 C C . HIS A 1 111 ? -17.646 -8.766 9.168 1.00 79.75 111 HIS A C 1
ATOM 808 O O . HIS A 1 111 ? -18.587 -9.543 9.268 1.00 79.75 111 HIS A O 1
ATOM 814 N N . ALA A 1 112 ? -16.770 -8.593 10.160 1.00 78.00 112 ALA A N 1
ATOM 815 C CA . ALA A 1 112 ? -16.978 -9.167 11.488 1.00 78.00 112 ALA A CA 1
ATOM 816 C C . ALA A 1 112 ? -17.961 -8.346 12.342 1.00 78.00 112 ALA A C 1
ATOM 818 O O . ALA A 1 112 ? -18.405 -8.830 13.375 1.00 78.00 112 ALA A O 1
ATOM 819 N N . LEU A 1 113 ? -18.260 -7.112 11.926 1.00 83.19 113 LEU A N 1
ATOM 820 C CA . LEU A 1 113 ? -19.013 -6.112 12.684 1.00 83.19 113 LEU A CA 1
ATOM 821 C C . LEU A 1 113 ? -20.355 -5.751 12.044 1.00 83.19 113 LEU A C 1
ATOM 823 O O . LEU A 1 113 ? -21.254 -5.283 12.735 1.00 83.19 113 LEU A O 1
ATOM 827 N N . VAL A 1 114 ? -20.488 -5.934 10.730 1.00 82.56 114 VAL A N 1
ATOM 828 C CA . VAL A 1 114 ? -21.700 -5.617 9.968 1.00 82.56 114 VAL A CA 1
ATOM 829 C C . VAL A 1 114 ? -22.078 -6.788 9.070 1.00 82.56 114 VAL A C 1
ATOM 831 O O . VAL A 1 114 ? -21.255 -7.660 8.788 1.00 82.56 114 VAL A O 1
ATOM 834 N N . ASN A 1 115 ? -23.326 -6.812 8.607 1.00 76.25 115 ASN A N 1
ATOM 835 C CA . ASN A 1 115 ? -23.774 -7.838 7.677 1.00 76.25 115 ASN A CA 1
ATOM 836 C C . ASN A 1 115 ? -22.986 -7.748 6.359 1.00 76.25 115 ASN A C 1
ATOM 838 O O . ASN A 1 115 ? -22.941 -6.703 5.711 1.00 76.25 115 ASN A O 1
ATOM 842 N N . ALA A 1 116 ? -22.359 -8.857 5.970 1.00 66.56 116 ALA A N 1
ATOM 843 C CA . ALA A 1 116 ? -21.428 -8.891 4.850 1.00 66.56 116 ALA A CA 1
ATOM 844 C C . ALA A 1 116 ? -22.079 -8.582 3.497 1.00 66.56 116 ALA A C 1
ATOM 846 O O . ALA A 1 116 ? -21.425 -8.037 2.607 1.00 66.56 116 ALA A O 1
ATOM 847 N N . ASP A 1 117 ? -23.371 -8.881 3.358 1.00 73.69 117 ASP A N 1
ATOM 848 C CA . ASP A 1 117 ? -24.134 -8.588 2.143 1.00 73.69 117 ASP A CA 1
ATOM 849 C C . ASP A 1 117 ? -24.314 -7.075 1.914 1.00 73.69 117 ASP A C 1
ATOM 851 O O . ASP A 1 117 ? -24.519 -6.643 0.778 1.00 73.69 117 ASP A O 1
ATOM 855 N N . ASP A 1 118 ? -24.178 -6.263 2.967 1.00 78.94 118 ASP A N 1
ATOM 856 C CA . ASP A 1 118 ? -24.355 -4.810 2.900 1.00 78.94 118 ASP A CA 1
ATOM 857 C C . ASP A 1 118 ? -23.058 -4.075 2.514 1.00 78.94 118 ASP A C 1
ATOM 859 O O . ASP A 1 118 ? -23.093 -2.906 2.122 1.00 78.94 118 ASP A O 1
ATOM 863 N N . VAL A 1 119 ? -21.900 -4.746 2.589 1.00 81.31 119 VAL A N 1
ATOM 864 C CA . VAL A 1 119 ? -20.586 -4.147 2.313 1.00 81.31 119 VAL A CA 1
ATOM 865 C C . VAL A 1 119 ? -19.800 -5.030 1.340 1.00 81.31 119 VAL A C 1
ATOM 867 O O . VAL A 1 119 ? -19.160 -5.986 1.766 1.00 81.31 119 VAL A O 1
ATOM 870 N N . PRO A 1 120 ? -19.768 -4.721 0.030 1.00 83.19 120 PRO A N 1
ATOM 871 C CA . PRO A 1 120 ? -19.159 -5.585 -0.983 1.00 83.19 120 PRO A CA 1
ATOM 872 C C . PRO A 1 120 ? -17.622 -5.481 -0.991 1.00 83.19 120 PRO A C 1
ATOM 874 O O . PRO A 1 120 ? -17.013 -5.065 -1.976 1.00 83.19 120 PRO A O 1
ATOM 877 N N . VAL A 1 121 ? -16.973 -5.839 0.119 1.00 83.19 121 VAL A N 1
ATOM 878 C CA . VAL A 1 121 ? -15.510 -5.880 0.255 1.00 83.19 121 VAL A CA 1
ATOM 879 C C . VAL A 1 121 ? -15.008 -7.321 0.292 1.00 83.19 121 VAL A C 1
ATOM 881 O O . VAL A 1 121 ? -15.667 -8.217 0.809 1.00 83.19 121 VAL A O 1
ATOM 884 N N . GLN A 1 122 ? -13.815 -7.553 -0.249 1.00 82.62 122 GLN A N 1
ATOM 885 C CA . GLN A 1 122 ? -13.146 -8.852 -0.229 1.00 82.62 122 GLN A CA 1
ATOM 886 C C . GLN A 1 122 ? -11.769 -8.705 0.417 1.00 82.62 122 GLN A C 1
ATOM 888 O O . GLN A 1 122 ? -11.070 -7.712 0.208 1.00 82.62 122 GLN A O 1
ATOM 893 N N . LEU A 1 123 ? -11.365 -9.712 1.189 1.00 85.56 123 LEU A N 1
ATOM 894 C CA . LEU A 1 123 ? -9.998 -9.812 1.679 1.00 85.56 123 LEU A CA 1
ATOM 895 C C . LEU A 1 123 ? -9.063 -10.230 0.544 1.00 85.56 123 LEU A C 1
ATOM 897 O O . LEU A 1 123 ? -9.267 -11.256 -0.100 1.00 85.56 123 LEU A O 1
ATOM 901 N N . GLN A 1 124 ? -8.004 -9.449 0.342 1.00 89.62 124 GLN A N 1
ATOM 902 C CA . GLN A 1 124 ? -6.895 -9.813 -0.527 1.00 89.62 124 GLN A CA 1
ATOM 903 C C . GLN A 1 124 ? -5.604 -9.759 0.282 1.00 89.62 124 GLN A C 1
ATOM 905 O O . GLN A 1 124 ? -5.184 -8.701 0.751 1.00 89.62 124 GLN A O 1
ATOM 910 N N . GLY A 1 125 ? -4.982 -10.918 0.455 1.00 89.12 125 GLY A N 1
ATOM 911 C CA . GLY A 1 125 ? -3.690 -11.037 1.108 1.00 89.12 125 GLY A CA 1
ATOM 912 C C . GLY A 1 125 ? -2.566 -10.612 0.170 1.00 89.12 125 GLY A C 1
ATOM 913 O O . GLY A 1 125 ? -2.702 -10.634 -1.058 1.00 89.12 125 GLY A O 1
ATOM 914 N N . GLY A 1 126 ? -1.431 -10.256 0.758 1.00 91.06 126 GLY A N 1
ATOM 915 C CA . GLY A 1 126 ? -0.234 -9.937 0.002 1.00 91.06 126 GLY A CA 1
ATOM 916 C C . GLY A 1 126 ? 0.986 -9.814 0.896 1.00 91.06 126 GLY A C 1
ATOM 917 O O . GLY A 1 126 ? 0.909 -9.367 2.038 1.00 91.06 126 GLY A O 1
ATOM 918 N N . HIS A 1 127 ? 2.123 -10.211 0.348 1.00 91.81 127 HIS A N 1
ATOM 919 C CA . HIS A 1 127 ? 3.433 -10.070 0.956 1.00 91.81 127 HIS A CA 1
ATOM 920 C C . HIS A 1 127 ? 4.249 -9.065 0.167 1.00 91.81 127 HIS A C 1
ATOM 922 O O . HIS A 1 127 ? 4.188 -9.030 -1.061 1.00 91.81 127 HIS A O 1
ATOM 928 N N . VAL A 1 128 ? 5.061 -8.296 0.878 1.00 93.19 128 VAL A N 1
ATOM 929 C CA . VAL A 1 128 ? 6.051 -7.393 0.299 1.00 93.19 128 VAL A CA 1
ATOM 930 C C . VAL A 1 128 ? 7.422 -7.736 0.858 1.00 93.19 128 VAL A C 1
ATOM 932 O O . VAL A 1 128 ? 7.552 -8.155 2.009 1.00 93.19 128 VAL A O 1
ATOM 935 N N . LEU A 1 129 ? 8.452 -7.548 0.044 1.00 92.06 129 LEU A N 1
ATOM 936 C CA . LEU A 1 129 ? 9.836 -7.709 0.448 1.00 92.06 129 LEU A CA 1
ATOM 937 C C . LEU A 1 129 ? 10.427 -6.323 0.680 1.00 92.06 129 LEU A C 1
ATOM 939 O O . LEU A 1 129 ? 10.472 -5.502 -0.234 1.00 92.06 129 LEU A O 1
ATOM 943 N N . VAL A 1 130 ? 10.880 -6.065 1.906 1.00 90.50 130 VAL A N 1
ATOM 944 C CA . VAL A 1 130 ? 11.604 -4.836 2.245 1.00 90.50 130 VAL A CA 1
ATOM 945 C C . VAL A 1 130 ? 13.096 -5.117 2.173 1.00 90.50 130 VAL A C 1
ATOM 947 O O . VAL A 1 130 ? 13.599 -6.032 2.825 1.00 90.50 130 VAL A O 1
ATOM 950 N N . MET A 1 131 ? 13.805 -4.319 1.384 1.00 86.88 131 MET A N 1
ATOM 951 C CA . MET A 1 131 ? 15.229 -4.482 1.110 1.00 86.88 131 MET A CA 1
ATOM 952 C C . MET A 1 131 ? 15.996 -3.198 1.401 1.00 86.88 131 MET A C 1
ATOM 954 O O . MET A 1 131 ? 15.408 -2.127 1.564 1.00 86.88 131 MET A O 1
ATOM 958 N N . LYS A 1 132 ? 17.321 -3.325 1.454 1.00 86.25 132 LYS A N 1
ATOM 959 C CA . LYS A 1 132 ? 18.265 -2.211 1.504 1.00 86.25 132 LYS A CA 1
ATOM 960 C C . LYS A 1 132 ? 19.053 -2.212 0.192 1.00 86.25 132 LYS A C 1
ATOM 962 O O . LYS A 1 132 ? 19.967 -3.028 0.084 1.00 86.25 132 LYS A O 1
ATOM 967 N N . PRO A 1 133 ? 18.642 -1.423 -0.811 1.00 76.19 133 PRO A N 1
ATOM 968 C CA . PRO A 1 133 ? 19.434 -1.263 -2.023 1.00 76.19 133 PRO A CA 1
ATOM 969 C C . PRO A 1 133 ? 20.706 -0.457 -1.724 1.00 76.19 133 PRO A C 1
ATOM 971 O O . PRO A 1 133 ? 20.786 0.198 -0.681 1.00 76.19 133 PRO A O 1
ATOM 974 N N . ASP A 1 134 ? 21.675 -0.498 -2.637 1.00 75.75 134 ASP A N 1
ATOM 975 C CA . ASP A 1 134 ? 22.825 0.408 -2.589 1.00 75.75 134 ASP A CA 1
ATOM 976 C C . ASP A 1 134 ? 22.352 1.872 -2.669 1.00 75.75 134 ASP A C 1
ATOM 978 O O . ASP A 1 134 ? 21.319 2.180 -3.278 1.00 75.75 134 ASP A O 1
ATOM 982 N N . ASP A 1 135 ? 23.090 2.781 -2.026 1.00 68.88 135 ASP A N 1
ATOM 983 C CA . ASP A 1 135 ? 22.702 4.190 -1.928 1.00 68.88 135 ASP A CA 1
ATOM 984 C C . ASP A 1 135 ? 22.500 4.805 -3.325 1.00 68.88 135 ASP A C 1
ATOM 986 O O . ASP A 1 135 ? 23.391 4.789 -4.173 1.00 68.88 135 ASP A O 1
ATOM 990 N N . GLY A 1 136 ? 21.313 5.375 -3.558 1.00 64.88 136 GLY A N 1
ATOM 991 C CA . GLY A 1 136 ? 20.963 6.031 -4.822 1.00 64.88 136 GLY A CA 1
ATOM 992 C C . GLY A 1 136 ? 20.527 5.094 -5.955 1.00 64.88 136 GLY A C 1
ATOM 993 O O . GLY A 1 136 ? 20.192 5.592 -7.025 1.00 64.88 136 GLY A O 1
ATOM 994 N N . ALA A 1 137 ? 20.465 3.776 -5.733 1.00 67.38 137 ALA A N 1
ATOM 995 C CA . ALA A 1 137 ? 20.083 2.817 -6.774 1.00 67.38 137 ALA A CA 1
ATOM 996 C C . ALA A 1 137 ? 18.609 2.918 -7.212 1.00 67.38 137 ALA A C 1
ATOM 998 O O . ALA A 1 137 ? 18.268 2.480 -8.307 1.00 67.38 137 ALA A O 1
ATOM 999 N N . LEU A 1 138 ? 17.728 3.489 -6.381 1.00 71.38 138 LEU A N 1
ATOM 1000 C CA . LEU A 1 138 ? 16.325 3.695 -6.739 1.00 71.38 138 LEU A CA 1
ATOM 1001 C C . LEU A 1 138 ? 15.793 5.013 -6.176 1.00 71.38 138 LEU A C 1
ATOM 1003 O O . LEU A 1 138 ? 15.600 5.161 -4.969 1.00 71.38 138 LEU A O 1
ATOM 1007 N N . THR A 1 139 ? 15.525 5.958 -7.068 1.00 77.31 139 THR A N 1
ATOM 1008 C CA . THR A 1 139 ? 14.910 7.254 -6.749 1.00 77.31 139 THR A CA 1
ATOM 1009 C C . THR A 1 139 ? 13.472 7.358 -7.256 1.00 77.31 139 THR A C 1
ATOM 1011 O O . THR A 1 139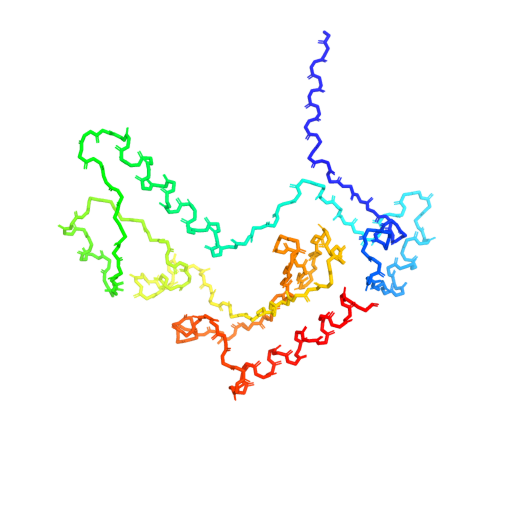 ? 12.695 8.140 -6.713 1.00 77.31 139 THR A O 1
ATOM 1014 N N . THR A 1 140 ? 13.101 6.527 -8.233 1.00 84.38 140 THR A N 1
ATOM 1015 C CA . THR A 1 140 ? 11.788 6.524 -8.887 1.00 84.38 140 THR A CA 1
ATOM 1016 C C . THR A 1 140 ? 11.014 5.261 -8.524 1.00 84.38 140 THR A C 1
ATOM 1018 O O . THR A 1 140 ? 11.545 4.153 -8.578 1.00 84.38 140 THR A O 1
ATOM 1021 N N . GLY A 1 141 ? 9.747 5.420 -8.139 1.00 88.25 141 GLY A N 1
ATOM 1022 C CA . GLY A 1 141 ? 8.843 4.290 -7.933 1.00 88.25 141 GLY A CA 1
ATOM 1023 C C . GLY A 1 141 ? 8.355 3.719 -9.263 1.00 88.25 141 GLY A C 1
ATOM 1024 O O . GLY A 1 141 ? 8.039 4.465 -10.184 1.00 88.25 141 GLY A O 1
ATOM 1025 N N . ILE A 1 142 ? 8.262 2.397 -9.353 1.00 88.38 142 ILE A N 1
ATOM 1026 C CA . ILE A 1 142 ? 7.742 1.684 -10.522 1.00 88.38 142 ILE A CA 1
ATOM 1027 C C . ILE A 1 142 ? 6.418 1.043 -10.123 1.00 88.38 142 ILE A C 1
ATOM 1029 O O . ILE A 1 142 ? 6.361 0.332 -9.119 1.00 88.38 142 ILE A O 1
ATOM 1033 N N . LEU A 1 143 ? 5.370 1.260 -10.916 1.00 89.00 143 LEU A N 1
ATOM 1034 C CA . LEU A 1 143 ? 4.055 0.652 -10.725 1.00 89.00 143 LEU A CA 1
ATOM 1035 C C . LEU A 1 143 ? 3.652 -0.128 -11.980 1.00 89.00 143 LEU A C 1
ATOM 1037 O O . LEU A 1 143 ? 3.493 0.446 -13.051 1.00 89.00 143 LEU A O 1
ATOM 1041 N N . GLY A 1 144 ? 3.453 -1.434 -11.829 1.00 84.31 144 GLY A N 1
ATOM 1042 C CA . GLY A 1 144 ? 2.875 -2.319 -12.839 1.00 84.31 144 GLY A CA 1
ATOM 1043 C C . GLY A 1 144 ? 1.927 -3.328 -12.189 1.00 84.31 144 GLY A C 1
ATOM 1044 O O . GLY A 1 144 ? 1.198 -3.004 -11.251 1.00 84.31 144 GLY A O 1
ATOM 1045 N N . THR A 1 145 ? 1.963 -4.593 -12.622 1.00 80.62 145 THR A N 1
ATOM 1046 C CA . THR A 1 145 ? 1.240 -5.682 -11.925 1.00 80.62 145 THR A CA 1
ATOM 1047 C C . THR A 1 145 ? 1.689 -5.845 -10.470 1.00 80.62 145 THR A C 1
ATOM 1049 O O . THR A 1 145 ? 0.894 -6.251 -9.615 1.00 80.62 145 THR A O 1
ATOM 1052 N N . THR A 1 146 ? 2.956 -5.510 -10.233 1.00 86.25 146 THR A N 1
ATOM 1053 C CA . THR A 1 146 ? 3.657 -5.343 -8.959 1.00 86.25 146 THR A CA 1
ATOM 1054 C C . THR A 1 146 ? 4.328 -3.970 -8.965 1.00 86.25 146 THR A C 1
ATOM 1056 O O . THR A 1 146 ? 4.543 -3.392 -10.029 1.00 86.25 146 THR A O 1
ATOM 1059 N N . TYR A 1 147 ? 4.697 -3.459 -7.800 1.00 89.38 147 TYR A N 1
ATOM 1060 C CA . TYR A 1 147 ? 5.443 -2.229 -7.631 1.00 89.38 147 TYR A CA 1
ATOM 1061 C C . TYR A 1 147 ? 6.828 -2.453 -7.019 1.00 89.38 147 TYR A C 1
ATOM 1063 O O . TYR A 1 147 ? 7.085 -3.415 -6.286 1.00 89.38 147 TYR A O 1
ATOM 1071 N N . VAL A 1 148 ? 7.700 -1.491 -7.301 1.00 88.94 148 VAL A N 1
ATOM 1072 C CA . VAL A 1 148 ? 8.983 -1.277 -6.637 1.00 88.94 148 VAL A CA 1
ATOM 1073 C C . VAL A 1 148 ? 8.955 0.155 -6.121 1.00 88.94 148 VAL A C 1
ATOM 1075 O O . VAL A 1 148 ? 8.799 1.092 -6.897 1.00 88.94 148 VAL A O 1
ATOM 1078 N N . ALA A 1 149 ? 9.046 0.334 -4.809 1.00 90.12 149 ALA A N 1
ATOM 1079 C CA . ALA A 1 149 ? 8.827 1.623 -4.169 1.00 90.12 149 ALA A CA 1
ATOM 1080 C C . ALA A 1 149 ? 10.034 2.006 -3.296 1.00 90.12 149 ALA A C 1
ATOM 1082 O O . ALA A 1 149 ? 10.332 1.280 -2.340 1.00 90.12 149 ALA A O 1
ATOM 1083 N N . PRO A 1 150 ? 10.731 3.123 -3.575 1.00 88.56 150 PRO A N 1
ATOM 1084 C CA . PRO A 1 150 ? 11.780 3.622 -2.693 1.00 88.56 150 PRO A CA 1
ATOM 1085 C C . PRO A 1 150 ? 11.170 4.149 -1.386 1.00 88.56 150 PRO A C 1
ATOM 1087 O O . PRO A 1 150 ? 10.232 4.942 -1.385 1.00 88.56 150 PRO A O 1
ATOM 1090 N N . LEU A 1 151 ? 11.704 3.710 -0.247 1.00 87.44 151 LEU A N 1
ATOM 1091 C CA . LEU A 1 151 ? 11.265 4.094 1.098 1.00 87.44 151 LEU A CA 1
ATOM 1092 C C . LEU A 1 151 ? 12.314 4.995 1.761 1.00 87.44 151 LEU A C 1
ATOM 1094 O O . LEU A 1 151 ? 13.002 4.608 2.717 1.00 87.44 151 LEU A O 1
ATOM 1098 N N . GLY A 1 152 ? 12.425 6.216 1.243 1.00 79.81 152 GLY A N 1
ATOM 1099 C CA . GLY A 1 152 ? 13.528 7.125 1.550 1.00 79.81 152 GLY A CA 1
ATOM 1100 C C . GLY A 1 152 ? 14.795 6.732 0.788 1.00 79.81 152 GLY A C 1
ATOM 1101 O O . GLY A 1 152 ? 14.715 6.155 -0.288 1.00 79.81 152 GLY A O 1
ATOM 1102 N N . THR A 1 153 ? 15.969 7.037 1.343 1.00 77.00 153 THR A N 1
ATOM 1103 C CA . THR A 1 153 ? 17.255 6.857 0.642 1.00 77.00 153 THR A CA 1
ATOM 1104 C C . THR A 1 153 ? 17.912 5.490 0.839 1.00 77.00 153 THR A C 1
ATOM 1106 O O . THR A 1 153 ? 18.873 5.190 0.147 1.00 77.00 153 THR A O 1
ATOM 1109 N N . SER A 1 154 ? 17.435 4.676 1.788 1.00 80.94 154 SER A N 1
ATOM 1110 C CA . SER A 1 154 ? 18.160 3.485 2.276 1.00 80.94 154 SER A CA 1
ATOM 1111 C C . SER A 1 154 ? 17.343 2.195 2.302 1.00 80.94 154 SER A C 1
ATOM 1113 O O . SER A 1 154 ? 17.820 1.148 2.747 1.00 80.94 154 SER A O 1
ATOM 1115 N N . ARG A 1 155 ? 16.076 2.257 1.890 1.00 88.06 155 ARG A N 1
ATOM 1116 C CA . ARG A 1 155 ? 15.177 1.104 1.848 1.00 88.06 155 ARG A CA 1
ATOM 1117 C C . ARG A 1 155 ? 14.340 1.158 0.593 1.00 88.06 155 ARG A C 1
ATOM 1119 O O . ARG A 1 155 ? 14.035 2.235 0.095 1.00 88.06 155 ARG A O 1
ATOM 1126 N N . ALA A 1 156 ? 13.893 -0.005 0.159 1.00 88.62 156 ALA A N 1
ATOM 1127 C CA . ALA A 1 156 ? 12.879 -0.116 -0.866 1.00 88.62 156 ALA A CA 1
ATOM 1128 C C . ALA A 1 156 ? 11.956 -1.300 -0.588 1.00 88.62 156 ALA A C 1
ATOM 1130 O O . ALA A 1 156 ? 12.297 -2.214 0.168 1.00 88.62 156 ALA A O 1
ATOM 1131 N N . MET A 1 157 ? 10.775 -1.261 -1.188 1.00 91.44 157 MET A N 1
ATOM 1132 C CA . MET A 1 157 ? 9.751 -2.287 -1.083 1.00 91.44 157 MET A CA 1
ATOM 1133 C C . MET A 1 157 ? 9.454 -2.862 -2.463 1.00 91.44 157 MET A C 1
ATOM 1135 O O . MET A 1 157 ? 9.305 -2.113 -3.422 1.00 91.44 157 MET A O 1
ATOM 1139 N N . VAL A 1 158 ? 9.354 -4.185 -2.551 1.00 90.75 158 VAL A N 1
ATOM 1140 C CA . VAL A 1 158 ? 9.030 -4.916 -3.780 1.00 90.75 158 VAL A CA 1
ATOM 1141 C C . VAL A 1 158 ? 7.830 -5.814 -3.522 1.00 90.75 158 VAL A C 1
ATOM 1143 O O . VAL A 1 158 ? 7.821 -6.562 -2.543 1.00 90.75 158 VAL A O 1
ATOM 1146 N N . GLY A 1 159 ? 6.824 -5.763 -4.392 1.00 91.62 159 GLY A N 1
ATOM 1147 C CA . GLY A 1 159 ? 5.646 -6.623 -4.291 1.00 91.62 159 GLY A CA 1
ATOM 1148 C C . GLY A 1 159 ? 4.379 -5.965 -4.837 1.00 91.62 159 GLY A C 1
ATOM 1149 O O . GLY A 1 159 ? 4.479 -5.155 -5.740 1.00 91.62 159 GLY A O 1
ATOM 1150 N N . PRO A 1 160 ? 3.181 -6.297 -4.340 1.00 92.31 160 PRO A N 1
ATOM 1151 C CA . PRO A 1 160 ? 2.908 -7.377 -3.412 1.00 92.31 160 PRO A CA 1
ATOM 1152 C C . PRO A 1 160 ? 2.709 -8.710 -4.158 1.00 92.31 160 PRO A C 1
ATOM 1154 O O . PRO A 1 160 ? 2.434 -8.731 -5.360 1.00 92.31 160 PRO A O 1
ATOM 1157 N N . THR A 1 161 ? 2.775 -9.836 -3.443 1.00 90.31 161 THR A N 1
ATOM 1158 C CA . THR A 1 161 ? 2.031 -11.032 -3.880 1.00 90.31 161 THR A CA 1
ATOM 1159 C C . THR A 1 161 ? 0.525 -10.732 -3.854 1.00 90.31 161 THR A C 1
ATOM 1161 O O . THR A 1 161 ? 0.083 -9.814 -3.163 1.00 90.31 161 THR A O 1
ATOM 1164 N N . LYS A 1 162 ? -0.278 -11.487 -4.610 1.00 89.69 162 LYS A N 1
ATOM 1165 C CA . LYS A 1 162 ? -1.745 -11.360 -4.608 1.00 89.69 162 LYS A CA 1
ATOM 1166 C C . LYS A 1 162 ? -2.368 -12.695 -4.219 1.00 89.69 162 LYS A C 1
ATOM 1168 O O . LYS A 1 162 ? -2.207 -13.678 -4.937 1.00 89.69 162 LYS A O 1
ATOM 1173 N N . GLU A 1 163 ? -3.043 -12.721 -3.076 1.00 88.94 163 GLU A N 1
ATOM 1174 C CA . GLU A 1 163 ? -3.671 -13.910 -2.490 1.00 88.94 163 GLU A CA 1
ATOM 1175 C C . GLU A 1 163 ? -5.179 -13.653 -2.375 1.00 88.94 163 GLU A C 1
ATOM 1177 O O . GLU A 1 163 ? -5.643 -12.982 -1.452 1.00 88.94 163 GLU A O 1
ATOM 1182 N N . TYR A 1 164 ? -5.933 -14.120 -3.374 1.00 87.25 164 TYR A N 1
ATOM 1183 C CA . TYR A 1 164 ? -7.374 -13.858 -3.519 1.00 87.25 164 TYR A CA 1
ATOM 1184 C C . TYR A 1 164 ? -8.256 -14.701 -2.586 1.00 87.25 164 TYR A C 1
ATOM 1186 O O . TYR A 1 164 ? -9.440 -14.413 -2.430 1.00 87.25 164 TYR A O 1
ATOM 1194 N N . ASP A 1 165 ? -7.683 -15.733 -1.974 1.00 86.12 165 ASP A N 1
ATOM 1195 C CA . ASP A 1 165 ? -8.303 -16.661 -1.028 1.00 86.12 165 ASP A CA 1
ATOM 1196 C C . ASP A 1 165 ? -8.018 -16.294 0.441 1.00 86.12 165 ASP A C 1
ATOM 1198 O O . ASP A 1 165 ? -8.190 -17.120 1.337 1.00 86.12 165 ASP A O 1
ATOM 1202 N N . ALA A 1 166 ? -7.580 -15.058 0.702 1.00 85.56 166 ALA A N 1
ATOM 1203 C CA . ALA A 1 166 ? -7.270 -14.597 2.048 1.00 85.56 166 ALA A CA 1
ATOM 1204 C C . ALA A 1 166 ? -8.500 -14.600 2.968 1.00 85.56 166 ALA A C 1
ATOM 1206 O O . ALA A 1 166 ? -9.594 -14.171 2.602 1.00 85.56 166 ALA A O 1
ATOM 1207 N N . THR A 1 167 ? -8.290 -15.049 4.202 1.00 82.12 167 THR A N 1
ATOM 1208 C CA . THR A 1 167 ? -9.333 -15.200 5.222 1.00 82.12 167 THR A CA 1
ATOM 1209 C C . THR A 1 167 ? -9.186 -14.175 6.349 1.00 82.12 167 THR A C 1
ATOM 1211 O O . THR A 1 167 ? -8.145 -13.533 6.507 1.00 82.12 167 THR A O 1
ATOM 1214 N N . VAL A 1 168 ? -10.215 -14.033 7.192 1.00 79.06 168 VAL A N 1
ATOM 1215 C CA . VAL A 1 168 ? -10.161 -13.169 8.391 1.00 79.06 168 VAL A CA 1
ATOM 1216 C C . VAL A 1 168 ? -9.032 -13.599 9.339 1.00 79.06 168 VAL A C 1
ATOM 1218 O O . VAL A 1 168 ? -8.373 -12.763 9.954 1.00 79.06 168 VAL A O 1
ATOM 1221 N N . GLU A 1 169 ? -8.750 -14.900 9.413 1.00 79.06 169 GLU A N 1
ATOM 1222 C CA . GLU A 1 169 ? -7.629 -15.442 10.183 1.00 79.06 169 GLU A CA 1
ATOM 1223 C C . GLU A 1 169 ? -6.265 -15.025 9.622 1.00 79.06 169 GLU A C 1
ATOM 1225 O O . GLU A 1 169 ? -5.326 -14.798 10.386 1.00 79.06 169 GLU A O 1
ATOM 1230 N N . ASP A 1 170 ? -6.146 -14.877 8.302 1.00 80.00 170 ASP A N 1
ATOM 1231 C CA . ASP A 1 170 ? -4.933 -14.345 7.681 1.00 80.00 170 ASP A CA 1
ATOM 1232 C C . ASP A 1 170 ? -4.745 -12.867 8.013 1.00 80.00 170 ASP A C 1
ATOM 1234 O O . ASP A 1 170 ? -3.637 -12.457 8.358 1.00 80.00 170 ASP A O 1
ATOM 1238 N N . ALA A 1 171 ? -5.827 -12.084 7.981 1.00 79.81 171 ALA A N 1
ATOM 1239 C CA . ALA A 1 171 ? -5.797 -10.676 8.370 1.00 79.81 171 ALA A CA 1
ATOM 1240 C C . ALA A 1 171 ? -5.360 -10.497 9.834 1.00 79.81 171 ALA A C 1
ATOM 1242 O O . ALA A 1 171 ? -4.533 -9.637 10.129 1.00 79.81 171 ALA A O 1
ATOM 1243 N N . ARG A 1 172 ? -5.832 -11.360 10.746 1.00 77.38 172 ARG A N 1
ATOM 1244 C CA . ARG A 1 172 ? -5.427 -11.358 12.166 1.00 77.38 172 ARG A CA 1
ATOM 1245 C C . ARG A 1 172 ? -3.938 -11.644 12.382 1.00 77.38 172 ARG A C 1
ATOM 1247 O O . ARG A 1 172 ? -3.383 -11.234 13.397 1.00 77.38 172 ARG A O 1
ATOM 1254 N N . ARG A 1 173 ? -3.290 -12.346 11.448 1.00 77.31 173 ARG A N 1
ATOM 1255 C CA . ARG A 1 173 ? -1.853 -12.675 11.489 1.00 77.31 173 ARG A CA 1
ATOM 1256 C C . ARG A 1 173 ? -0.995 -11.718 10.661 1.00 77.31 173 ARG A C 1
ATOM 1258 O O . ARG A 1 173 ? 0.216 -11.923 10.584 1.00 77.31 173 ARG A O 1
ATOM 1265 N N . ALA A 1 174 ? -1.599 -10.718 10.018 1.00 80.75 174 ALA A N 1
ATOM 1266 C CA . ALA A 1 174 ? -0.874 -9.760 9.199 1.00 80.75 174 ALA A CA 1
ATOM 1267 C C . ALA A 1 174 ? 0.185 -9.017 10.030 1.00 80.75 174 ALA A C 1
ATOM 1269 O O . ALA A 1 174 ? -0.021 -8.687 11.197 1.00 80.75 174 ALA A O 1
ATOM 1270 N N . GLY A 1 175 ? 1.339 -8.759 9.419 1.00 84.88 175 GLY A N 1
ATOM 1271 C CA . GLY A 1 175 ? 2.492 -8.178 10.094 1.00 84.88 175 GLY A CA 1
ATOM 1272 C C . GLY A 1 175 ? 3.797 -8.661 9.475 1.00 84.88 175 GLY A C 1
ATOM 1273 O O . GLY A 1 175 ? 3.854 -8.992 8.290 1.00 84.88 175 GLY A O 1
ATOM 1274 N N . VAL A 1 176 ? 4.861 -8.701 10.279 1.00 86.56 176 VAL A N 1
ATOM 1275 C CA . VAL A 1 176 ? 6.147 -9.256 9.841 1.00 86.56 176 VAL A CA 1
ATOM 1276 C C . VAL A 1 176 ? 5.979 -10.756 9.603 1.00 86.56 176 VAL A C 1
ATOM 1278 O O . VAL A 1 176 ? 5.734 -11.513 10.540 1.00 86.56 176 VAL A O 1
ATOM 1281 N N . ALA A 1 177 ? 6.110 -11.175 8.345 1.00 84.12 177 ALA A N 1
ATOM 1282 C CA . ALA A 1 177 ? 5.965 -12.572 7.968 1.00 84.12 177 ALA A CA 1
ATOM 1283 C C . ALA A 1 177 ? 7.094 -13.433 8.556 1.00 84.12 177 ALA A C 1
ATOM 1285 O O . ALA A 1 177 ? 8.275 -13.086 8.467 1.00 84.12 177 ALA A O 1
ATOM 1286 N N . ASP A 1 178 ? 6.729 -14.592 9.106 1.00 83.75 178 ASP A N 1
ATOM 1287 C CA . ASP A 1 178 ? 7.696 -15.604 9.519 1.00 83.75 178 ASP A CA 1
ATOM 1288 C C . ASP A 1 178 ? 8.295 -16.293 8.287 1.00 83.75 178 ASP A C 1
ATOM 1290 O O . ASP A 1 178 ? 7.616 -17.028 7.562 1.00 83.75 178 ASP A O 1
ATOM 1294 N N . ARG A 1 179 ? 9.595 -16.077 8.079 1.00 79.62 179 ARG A N 1
ATOM 1295 C CA . ARG A 1 179 ? 10.372 -16.657 6.975 1.00 79.62 179 ARG A CA 1
ATOM 1296 C C . ARG A 1 179 ? 10.479 -18.180 7.062 1.00 79.62 179 ARG A C 1
ATOM 1298 O O . ARG A 1 179 ? 10.677 -18.820 6.036 1.00 79.62 179 ARG A O 1
ATOM 1305 N N . ALA A 1 180 ? 10.350 -18.760 8.257 1.00 83.19 180 ALA A N 1
ATOM 1306 C CA . ALA A 1 180 ? 10.374 -20.209 8.446 1.00 83.19 180 ALA A CA 1
ATOM 1307 C C . ALA A 1 180 ? 9.046 -20.881 8.056 1.00 83.19 180 ALA A C 1
ATOM 1309 O O . ALA A 1 180 ? 9.004 -22.097 7.865 1.00 83.19 180 ALA A O 1
ATOM 1310 N N . SER A 1 181 ? 7.964 -20.112 7.908 1.00 85.44 181 SER A N 1
ATOM 1311 C CA . SER A 1 181 ? 6.676 -20.645 7.470 1.00 85.44 181 SER A CA 1
ATOM 1312 C C . SER A 1 181 ? 6.682 -20.975 5.974 1.00 85.44 181 SER A C 1
ATOM 1314 O O . SER A 1 181 ? 7.280 -20.266 5.165 1.00 85.44 181 SER A O 1
ATOM 1316 N N . THR A 1 182 ? 5.944 -22.013 5.567 1.00 85.69 182 THR A N 1
ATOM 1317 C CA . THR A 1 182 ? 5.801 -22.391 4.147 1.00 85.69 182 THR A CA 1
ATOM 1318 C C . THR A 1 182 ? 5.284 -21.232 3.288 1.00 85.69 182 THR A C 1
ATOM 1320 O O . THR A 1 182 ? 5.746 -21.030 2.165 1.00 85.69 182 THR A O 1
ATOM 1323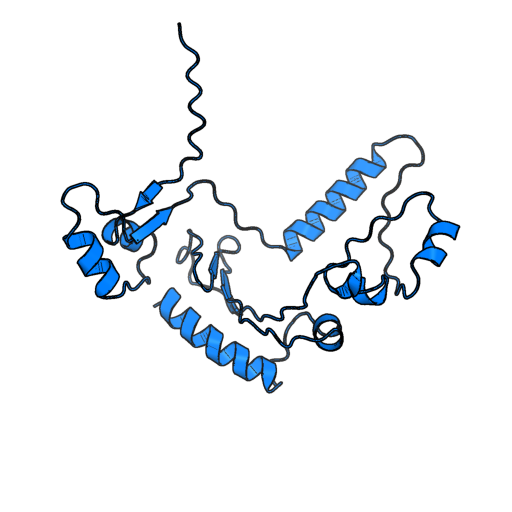 N N . ARG A 1 183 ? 4.340 -20.443 3.823 1.00 82.94 183 ARG A N 1
ATOM 1324 C CA . ARG A 1 183 ? 3.771 -19.266 3.150 1.00 82.94 183 ARG A CA 1
ATOM 1325 C C . ARG A 1 183 ? 4.811 -18.155 2.999 1.00 82.94 183 ARG A C 1
ATOM 1327 O O . ARG A 1 183 ? 4.995 -17.660 1.890 1.00 82.94 183 ARG A O 1
ATOM 1334 N N . GLY A 1 184 ? 5.527 -17.826 4.075 1.00 83.69 184 GLY A N 1
ATOM 1335 C CA . GLY A 1 184 ? 6.583 -16.814 4.067 1.00 83.69 184 GLY A CA 1
ATOM 1336 C C . GLY A 1 184 ? 7.737 -17.175 3.132 1.00 83.69 184 GLY A C 1
ATOM 1337 O O . GLY A 1 184 ? 8.145 -16.345 2.326 1.00 83.69 184 GLY A O 1
ATOM 1338 N N . ALA A 1 185 ? 8.199 -18.428 3.153 1.00 86.50 185 ALA A N 1
ATOM 1339 C CA . ALA A 1 185 ? 9.261 -18.907 2.268 1.00 86.50 185 ALA A CA 1
ATOM 1340 C C . ALA A 1 185 ? 8.869 -18.832 0.780 1.00 86.50 185 ALA A C 1
ATOM 1342 O O . ALA A 1 185 ? 9.667 -18.403 -0.055 1.00 86.50 185 ALA A O 1
ATOM 1343 N N . ARG A 1 186 ? 7.623 -19.199 0.437 1.00 85.88 186 ARG A N 1
ATOM 1344 C CA . ARG A 1 186 ? 7.105 -19.087 -0.937 1.00 85.88 186 ARG A CA 1
ATOM 1345 C C . ARG A 1 186 ? 7.030 -17.631 -1.397 1.00 85.88 186 ARG A C 1
ATOM 1347 O O . ARG A 1 186 ? 7.458 -17.328 -2.510 1.00 85.88 186 ARG A O 1
ATOM 1354 N N . ALA A 1 187 ? 6.496 -16.747 -0.554 1.00 85.56 187 ALA A N 1
ATOM 1355 C CA . ALA A 1 187 ? 6.414 -15.320 -0.849 1.00 85.56 187 ALA A CA 1
ATOM 1356 C C . ALA A 1 187 ? 7.808 -14.704 -1.025 1.00 85.56 187 ALA A C 1
ATOM 1358 O O . ALA A 1 187 ? 8.051 -13.996 -1.999 1.00 85.56 187 ALA A O 1
ATOM 1359 N N . GLU A 1 188 ? 8.743 -15.028 -0.132 1.00 88.19 188 GLU A N 1
ATOM 1360 C CA . GLU A 1 188 ? 10.125 -14.566 -0.214 1.00 88.19 188 GLU A CA 1
ATOM 1361 C C . GLU A 1 188 ? 10.790 -15.010 -1.519 1.00 88.19 188 GLU A C 1
ATOM 1363 O O . GLU A 1 188 ? 11.398 -14.183 -2.191 1.00 88.19 188 GLU A O 1
ATOM 1368 N N . SER A 1 189 ? 10.648 -16.280 -1.913 1.00 86.75 189 SER A N 1
ATOM 1369 C CA . SER A 1 189 ? 11.206 -16.777 -3.175 1.00 86.75 189 SER A CA 1
ATOM 1370 C C . SER A 1 189 ? 10.661 -16.008 -4.382 1.00 86.75 189 SER A C 1
ATOM 1372 O O . SER A 1 189 ? 11.439 -15.570 -5.222 1.00 86.75 189 SER A O 1
ATOM 1374 N N . ALA A 1 190 ? 9.341 -15.801 -4.457 1.00 84.25 190 ALA A N 1
ATOM 1375 C CA . ALA A 1 190 ? 8.716 -15.094 -5.576 1.00 84.25 190 ALA A CA 1
ATOM 1376 C C . ALA A 1 190 ? 9.145 -13.617 -5.651 1.00 84.25 190 ALA A C 1
ATOM 1378 O O . ALA A 1 190 ? 9.399 -13.085 -6.731 1.00 84.25 190 ALA A O 1
ATOM 1379 N N . LEU A 1 191 ? 9.241 -12.952 -4.499 1.00 87.69 191 LEU A N 1
ATOM 1380 C CA . LEU A 1 191 ? 9.601 -11.538 -4.423 1.00 87.69 191 LEU A CA 1
ATOM 1381 C C . LEU A 1 191 ? 11.104 -11.303 -4.597 1.00 87.69 191 LEU A C 1
ATOM 1383 O O . LEU A 1 191 ? 11.489 -10.252 -5.101 1.00 87.69 191 LEU A O 1
ATOM 1387 N N . ARG A 1 192 ? 11.957 -12.264 -4.217 1.00 86.81 192 ARG A N 1
ATOM 1388 C CA . ARG A 1 192 ? 13.403 -12.209 -4.476 1.00 86.81 192 ARG A CA 1
ATOM 1389 C C . ARG A 1 192 ? 13.712 -12.242 -5.963 1.00 86.81 192 ARG A C 1
ATOM 1391 O O . ARG A 1 192 ? 14.543 -11.459 -6.399 1.00 86.81 192 ARG A O 1
ATOM 1398 N N . ASP A 1 193 ? 13.036 -13.087 -6.733 1.00 80.31 193 ASP A N 1
ATOM 1399 C CA . ASP A 1 193 ? 13.214 -13.118 -8.188 1.00 80.31 193 ASP A CA 1
ATOM 1400 C C . ASP A 1 193 ? 12.815 -11.783 -8.827 1.00 80.31 193 ASP A C 1
ATOM 1402 O O . ASP A 1 193 ? 13.522 -11.270 -9.694 1.00 80.31 193 ASP A O 1
ATOM 1406 N N . LEU A 1 194 ? 11.710 -11.187 -8.365 1.00 77.25 194 LEU A N 1
ATOM 1407 C CA . LEU A 1 194 ? 11.275 -9.863 -8.811 1.00 77.25 194 LEU A CA 1
ATOM 1408 C C . LEU A 1 194 ? 12.282 -8.773 -8.421 1.00 77.25 194 LEU A C 1
ATOM 1410 O O . LEU A 1 194 ? 12.618 -7.921 -9.237 1.00 77.25 194 LEU A O 1
ATOM 1414 N N . ALA A 1 195 ? 12.792 -8.822 -7.192 1.00 79.75 195 ALA A N 1
ATOM 1415 C CA . ALA A 1 195 ? 13.833 -7.924 -6.719 1.00 79.75 195 ALA A CA 1
ATOM 1416 C C . ALA A 1 195 ? 15.117 -8.051 -7.547 1.00 79.75 195 ALA A C 1
ATOM 1418 O O . ALA A 1 195 ? 15.644 -7.049 -8.005 1.00 79.75 195 ALA A O 1
ATOM 1419 N N . LEU A 1 196 ? 15.604 -9.263 -7.804 1.00 78.12 196 LEU A N 1
ATOM 1420 C CA . LEU A 1 196 ? 16.808 -9.460 -8.611 1.00 78.12 196 LEU A CA 1
ATOM 1421 C C . LEU A 1 196 ? 16.663 -8.857 -10.009 1.00 78.12 196 LEU A C 1
ATOM 1423 O O . LEU A 1 196 ? 17.627 -8.313 -10.519 1.00 78.12 196 LEU A O 1
ATOM 1427 N N . ARG A 1 197 ? 15.469 -8.896 -10.608 1.00 71.50 197 ARG A N 1
ATOM 1428 C CA . ARG A 1 197 ? 15.217 -8.229 -11.895 1.00 71.50 197 ARG A CA 1
ATOM 1429 C C . ARG A 1 197 ? 15.164 -6.709 -11.781 1.00 71.50 197 ARG A C 1
ATOM 1431 O O . ARG A 1 197 ? 15.596 -6.032 -12.694 1.00 71.50 197 ARG A O 1
ATOM 1438 N N . ALA A 1 198 ? 14.623 -6.181 -10.687 1.00 67.81 198 ALA A N 1
ATOM 1439 C CA . ALA A 1 198 ? 14.493 -4.740 -10.487 1.00 67.81 198 ALA A CA 1
ATOM 1440 C C . ALA A 1 198 ? 15.811 -4.042 -10.096 1.00 67.81 198 ALA A C 1
ATOM 1442 O O . ALA A 1 198 ? 15.897 -2.826 -10.234 1.00 67.81 198 ALA A O 1
ATOM 1443 N N . TYR A 1 199 ? 16.798 -4.787 -9.578 1.00 63.22 199 TYR A N 1
ATOM 1444 C CA . TYR A 1 199 ? 18.046 -4.248 -9.012 1.00 63.22 199 TYR A CA 1
ATOM 1445 C C . TYR A 1 199 ? 19.337 -4.861 -9.602 1.00 63.22 199 TYR A C 1
ATOM 1447 O O . TYR A 1 199 ? 20.403 -4.652 -9.022 1.00 63.22 199 TYR A O 1
ATOM 1455 N N . ALA A 1 200 ? 19.260 -5.641 -10.689 1.00 55.47 200 ALA A N 1
ATOM 1456 C CA . ALA A 1 200 ? 20.431 -6.095 -11.459 1.00 55.47 200 ALA A CA 1
ATOM 1457 C C . ALA A 1 200 ? 20.794 -5.084 -12.552 1.00 55.47 200 ALA A C 1
ATOM 1459 O O . ALA A 1 200 ? 22.008 -4.968 -12.835 1.00 55.47 200 ALA A O 1
#